Protein 1ZIV (pdb70)

Structure (mmCIF, N/CA/C/O backbone):
data_1ZIV
#
_entry.id   1ZIV
#
_cell.length_a   45.308
_cell.length_b   80.900
_cell.length_c   100.545
_cell.angle_alpha   90.00
_cell.angle_beta   90.00
_cell.angle_gamma   90.00
#
_symmetry.space_group_name_H-M   'P 2 2 21'
#
loop_
_entity.id
_entity.type
_entity.pdbx_description
1 polymer 'Calpain 9'
2 non-polymer 'CALCIUM ION'
3 non-polymer BETA-MERCAPTOETHANOL
4 water water
#
loop_
_atom_site.group_PDB
_atom_site.id
_atom_site.type_symbol
_atom_site.label_atom_id
_atom_site.label_alt_id
_atom_site.label_comp_id
_atom_site.label_asym_id
_atom_site.label_entity_id
_atom_site.label_seq_id
_atom_site.pdbx_PDB_ins_code
_atom_site.Cartn_x
_atom_site.Cartn_y
_atom_site.Cartn_z
_atom_site.occupancy
_atom_site.B_iso_or_equiv
_atom_site.auth_seq_id
_atom_site.auth_comp_id
_atom_site.auth_asym_id
_atom_site.auth_atom_id
_atom_site.pdbx_PDB_model_num
ATOM 1 N N . SER A 1 20 ? 32.090 65.877 74.224 1.00 61.29 28 SER A N 1
ATOM 2 C CA . SER A 1 20 ? 33.172 66.271 73.273 1.00 60.22 28 SER A CA 1
ATOM 3 C C . SER A 1 20 ? 33.718 65.011 72.615 1.00 60.31 28 SER A C 1
ATOM 4 O O . SER A 1 20 ? 33.679 63.931 73.208 1.00 61.65 28 SER A O 1
ATOM 7 N N . PHE A 1 21 ? 34.203 65.136 71.384 1.00 58.08 29 PHE A N 1
ATOM 8 C CA . PHE A 1 21 ? 34.713 63.969 70.675 1.00 56.88 29 PHE A CA 1
ATOM 9 C C . PHE A 1 21 ? 36.084 63.559 71.227 1.00 56.56 29 PHE A C 1
ATOM 10 O O . PHE A 1 21 ? 36.368 62.369 71.385 1.00 55.20 29 PHE A O 1
ATOM 18 N N . GLU A 1 22 ? 36.919 64.557 71.504 1.00 56.78 30 GLU A N 1
ATOM 19 C CA . GLU A 1 22 ? 38.288 64.333 71.933 1.00 58.27 30 GLU A CA 1
ATOM 20 C C . GLU A 1 22 ? 38.296 63.670 73.299 1.00 58.97 30 GLU A C 1
ATOM 21 O O . GLU A 1 22 ? 39.158 62.824 73.591 1.00 59.29 30 GLU A O 1
ATOM 27 N N . GLN A 1 23 ? 37.303 64.027 74.109 1.00 58.98 31 GLN A N 1
ATOM 28 C CA . GLN A 1 23 ? 37.162 63.490 75.449 1.00 60.79 31 GLN A CA 1
ATOM 29 C C . GLN A 1 23 ? 36.689 62.052 75.448 1.00 59.09 31 GLN A C 1
ATOM 30 O O . GLN A 1 23 ? 37.176 61.239 76.246 1.00 58.29 31 GLN A O 1
ATOM 36 N N . MET A 1 24 ? 35.746 61.730 74.565 1.00 57.91 32 MET A N 1
ATOM 37 C CA . MET A 1 24 ? 35.242 60.354 74.477 1.00 58.59 32 MET A CA 1
ATOM 38 C C . MET A 1 24 ? 36.324 59.410 73.943 1.00 53.86 32 MET A C 1
ATOM 39 O O . MET A 1 24 ? 36.505 58.295 74.455 1.00 52.93 32 MET A O 1
ATOM 44 N N . ARG A 1 25 ? 37.058 59.881 72.938 1.00 50.25 33 ARG A N 1
ATOM 45 C CA . ARG A 1 25 ? 38.170 59.134 72.373 1.00 49.38 33 ARG A CA 1
ATOM 46 C C . ARG A 1 25 ? 39.207 58.864 73.485 1.00 51.86 33 ARG A C 1
ATOM 47 O O . ARG A 1 25 ? 39.672 57.730 73.645 1.00 49.93 33 ARG A O 1
ATOM 55 N N . GLN A 1 26 ? 39.546 59.918 74.242 1.00 53.58 34 GLN A N 1
ATOM 56 C CA . GLN A 1 26 ? 40.489 59.854 75.366 1.00 55.96 34 GLN A CA 1
ATOM 57 C C . GLN A 1 26 ? 40.023 58.911 76.465 1.00 55.74 34 GLN A C 1
ATOM 58 O O . GLN A 1 26 ? 40.801 58.074 76.925 1.00 56.73 34 GLN A O 1
ATOM 64 N N . GLU A 1 27 ? 38.760 59.034 76.867 1.00 55.38 35 GLU A N 1
ATOM 65 C CA . GLU A 1 27 ? 38.166 58.085 77.804 1.00 57.66 35 GLU A CA 1
ATOM 66 C C . GLU A 1 27 ? 38.360 56.627 77.366 1.00 57.89 35 GLU A C 1
ATOM 67 O O . GLU A 1 27 ? 38.970 55.833 78.083 1.00 60.22 35 GLU A O 1
ATOM 73 N N . CYS A 1 28 ? 37.828 56.279 76.198 1.00 57.81 36 CYS A N 1
ATOM 74 C CA . CYS A 1 28 ? 37.979 54.942 75.629 1.00 55.77 36 CYS A CA 1
ATOM 75 C C . CYS A 1 28 ? 39.430 54.476 75.579 1.00 55.58 36 CYS A C 1
ATOM 76 O O . CYS A 1 28 ? 39.731 53.336 75.925 1.00 55.77 36 CYS A O 1
ATOM 79 N N . LEU A 1 29 ? 40.319 55.362 75.148 1.00 55.25 37 LEU A N 1
ATOM 80 C CA . LEU A 1 29 ? 41.731 55.039 74.991 1.00 56.83 37 LEU A CA 1
ATOM 81 C C . LEU A 1 29 ? 42.399 54.741 76.349 1.00 58.79 37 LEU A C 1
ATOM 82 O O . LEU A 1 29 ? 43.161 53.769 76.473 1.00 57.31 37 LEU A O 1
ATOM 87 N N . GLN A 1 30 ? 42.108 55.569 77.359 1.00 60.07 38 GLN A N 1
ATOM 88 C CA . GLN A 1 30 ? 42.673 55.353 78.699 1.00 60.91 38 GLN A CA 1
ATOM 89 C C . GLN A 1 30 ? 42.022 54.164 79.410 1.00 59.90 38 GLN A C 1
ATOM 90 O O . GLN A 1 30 ? 42.624 53.578 80.307 1.00 58.76 38 GLN A O 1
ATOM 96 N N . ARG A 1 31 ? 40.825 53.775 78.965 1.00 59.89 39 ARG A N 1
ATOM 97 C CA . ARG A 1 31 ? 40.183 52.571 79.492 1.00 59.14 39 ARG A CA 1
ATOM 98 C C . ARG A 1 31 ? 40.387 51.322 78.639 1.00 57.76 39 ARG A C 1
ATOM 99 O O . ARG A 1 31 ? 39.872 50.255 78.970 1.00 59.37 39 ARG A O 1
ATOM 107 N N . GLY A 1 32 ? 41.153 51.452 77.557 1.00 57.63 40 GLY A N 1
ATOM 108 C CA . GLY A 1 32 ? 41.470 50.331 76.643 1.00 55.81 40 GLY A CA 1
ATOM 109 C C . GLY A 1 32 ? 40.301 49.683 75.912 1.00 55.65 40 GLY A C 1
ATOM 110 O O . GLY A 1 32 ? 40.380 48.522 75.482 1.00 56.59 40 GLY A O 1
ATOM 111 N N . THR A 1 33 ? 39.214 50.427 75.745 1.00 54.84 41 THR A N 1
ATOM 112 C CA . THR A 1 33 ? 38.004 49.896 75.085 1.00 53.22 41 THR A CA 1
ATOM 113 C C . THR A 1 33 ? 37.635 50.681 73.806 1.00 53.01 41 THR A C 1
ATOM 114 O O . THR A 1 33 ? 38.080 51.826 73.614 1.00 49.97 41 THR A O 1
ATOM 118 N N . LEU A 1 34 ? 36.805 50.052 72.963 1.00 52.04 42 LEU A N 1
ATOM 119 C CA . LEU A 1 34 ? 36.282 50.636 71.722 1.00 50.29 42 LEU A CA 1
ATOM 120 C C . LEU A 1 34 ? 34.888 51.246 71.914 1.00 48.90 42 LEU A C 1
ATOM 121 O O . LEU A 1 34 ? 34.000 50.605 72.488 1.00 46.92 42 LEU A O 1
ATOM 126 N N . PHE A 1 35 ? 34.707 52.459 71.379 1.00 46.21 43 PHE A N 1
ATOM 127 C CA . PHE A 1 35 ? 33.506 53.278 71.575 1.00 46.79 43 PHE A CA 1
ATOM 128 C C . PHE A 1 35 ? 32.208 52.637 71.071 1.00 47.20 43 PHE A C 1
ATOM 129 O O . PHE A 1 35 ? 32.176 51.994 70.012 1.00 45.20 43 PHE A O 1
ATOM 137 N N . GLU A 1 36 ? 31.146 52.793 71.851 1.00 47.93 44 GLU A N 1
ATOM 138 C CA . GLU A 1 36 ? 29.828 52.292 71.457 1.00 52.70 44 GLU A CA 1
ATOM 139 C C . GLU A 1 36 ? 28.817 53.427 71.614 1.00 52.57 44 GLU A C 1
ATOM 140 O O . GLU A 1 36 ? 28.631 53.962 72.707 1.00 54.58 44 GLU A O 1
ATOM 146 N N . ASP A 1 37 ? 28.190 53.802 70.507 1.00 53.77 45 ASP A N 1
ATOM 147 C CA . ASP A 1 37 ? 27.329 54.978 70.460 1.00 54.24 45 ASP A CA 1
ATOM 148 C C . ASP A 1 37 ? 25.929 54.622 70.930 1.00 54.95 45 ASP A C 1
ATOM 149 O O . ASP A 1 37 ? 25.172 53.978 70.201 1.00 55.70 45 ASP A O 1
ATOM 154 N N . ALA A 1 38 ? 25.593 55.038 72.149 1.00 56.20 46 ALA A N 1
ATOM 155 C CA . ALA A 1 38 ? 24.287 54.720 72.755 1.00 58.44 46 ALA A CA 1
ATOM 156 C C . ALA A 1 38 ? 23.140 55.482 72.091 1.00 59.55 46 ALA A C 1
ATOM 157 O O . ALA A 1 38 ? 21.981 55.066 72.168 1.00 59.25 46 ALA A O 1
ATOM 159 N N . ASP A 1 39 ? 23.483 56.603 71.454 1.00 60.37 47 ASP A N 1
ATOM 160 C CA . ASP A 1 39 ? 22.523 57.421 70.715 1.00 60.20 47 ASP A CA 1
ATOM 161 C C . ASP A 1 39 ? 22.146 56.856 69.348 1.00 58.06 47 ASP A C 1
ATOM 162 O O . ASP A 1 39 ? 21.054 57.114 68.872 1.00 58.28 47 ASP A O 1
ATOM 167 N N . PHE A 1 40 ? 23.052 56.107 68.721 1.00 56.05 48 PHE A N 1
ATOM 168 C CA . PHE A 1 40 ? 22.824 55.509 67.401 1.00 54.50 48 PHE A CA 1
ATOM 169 C C . PHE A 1 40 ? 23.537 54.151 67.390 1.00 56.32 48 PHE A C 1
ATOM 170 O O . PHE A 1 40 ? 24.662 54.027 66.876 1.00 55.68 48 PHE A O 1
ATOM 178 N N . PRO A 1 41 ? 22.905 53.131 68.004 1.00 58.30 49 PRO A N 1
ATOM 179 C CA . PRO A 1 41 ? 23.550 51.822 68.187 1.00 58.38 49 PRO A CA 1
ATOM 180 C C . PRO A 1 41 ? 23.457 50.882 66.979 1.00 58.35 49 PRO A C 1
ATOM 181 O O . PRO A 1 41 ? 22.623 51.083 66.086 1.00 57.91 49 PRO A O 1
ATOM 185 N N . ALA A 1 42 ? 24.323 49.867 66.982 1.00 56.72 50 ALA A N 1
ATOM 186 C CA . ALA A 1 42 ? 24.382 48.854 65.955 1.00 57.50 50 ALA A CA 1
ATOM 187 C C . ALA A 1 42 ? 23.204 47.887 66.069 1.00 60.15 50 ALA A C 1
ATOM 188 O O . ALA A 1 42 ? 23.355 46.748 66.518 1.00 59.17 50 ALA A O 1
ATOM 190 N N . SER A 1 43 ? 22.032 48.356 65.652 1.00 62.61 51 SER A N 1
ATOM 191 C CA . SER A 1 43 ? 20.801 47.580 65.729 1.00 64.33 51 SER A CA 1
ATOM 192 C C . SER A 1 43 ? 19.813 48.033 64.656 1.00 65.39 51 SER A C 1
ATOM 193 O O . SER A 1 43 ? 20.025 49.055 64.003 1.00 65.75 51 SER A O 1
ATOM 196 N N . ASN A 1 44 ? 18.725 47.283 64.503 1.00 66.47 52 ASN A N 1
ATOM 197 C CA . ASN A 1 44 ? 17.745 47.518 63.437 1.00 67.26 52 ASN A CA 1
ATOM 198 C C . ASN A 1 44 ? 17.077 48.885 63.426 1.00 66.21 52 ASN A C 1
ATOM 199 O O . ASN A 1 44 ? 16.737 49.382 62.357 1.00 65.82 52 ASN A O 1
ATOM 204 N N . SER A 1 45 ? 16.894 49.491 64.598 1.00 65.76 53 SER A N 1
ATOM 205 C CA . SER A 1 45 ? 16.230 50.800 64.679 1.00 66.46 53 SER A CA 1
ATOM 206 C C . SER A 1 45 ? 17.030 51.920 63.979 1.00 66.55 53 SER A C 1
ATOM 207 O O . SER A 1 45 ? 16.450 52.883 63.479 1.00 65.55 53 SER A O 1
ATOM 210 N N . SER A 1 46 ? 18.355 51.766 63.945 1.00 66.11 54 SER A N 1
ATOM 211 C CA . SER A 1 46 ? 19.248 52.706 63.278 1.00 66.11 54 SER A CA 1
ATOM 212 C C . SER A 1 46 ? 19.218 52.570 61.767 1.00 67.45 54 SER A C 1
ATOM 213 O O . SER A 1 46 ? 19.696 53.452 61.045 1.00 68.02 54 SER A O 1
ATOM 216 N N . LEU A 1 47 ? 18.664 51.467 61.284 1.00 68.59 55 LEU A N 1
ATOM 217 C CA . LEU A 1 47 ? 18.629 51.238 59.856 1.00 70.03 55 LEU A CA 1
ATOM 218 C C . LEU A 1 47 ? 17.251 51.576 59.296 1.00 72.16 55 LEU A C 1
ATOM 219 O O . LEU A 1 47 ? 17.145 52.284 58.294 1.00 71.50 55 LEU A O 1
ATOM 224 N N . PHE A 1 48 ? 16.197 51.090 59.947 1.00 74.87 56 PHE A N 1
ATOM 225 C CA . PHE A 1 48 ? 14.843 51.284 59.412 1.00 77.82 56 PHE A CA 1
ATOM 226 C C . PHE A 1 48 ? 13.748 51.590 60.433 1.00 78.96 56 PHE A C 1
ATOM 227 O O . PHE A 1 48 ? 13.893 51.341 61.631 1.00 79.12 56 PHE A O 1
ATOM 235 N N . TYR A 1 49 ? 12.673 52.182 59.920 1.00 80.56 57 TYR A N 1
ATOM 236 C CA . TYR A 1 49 ? 11.412 52.329 60.626 1.00 82.57 57 TYR A CA 1
ATOM 237 C C . TYR A 1 49 ? 10.366 51.531 59.823 1.00 83.62 57 TYR A C 1
ATOM 238 O O . TYR A 1 49 ? 9.173 51.847 59.833 1.00 83.23 57 TYR A O 1
ATOM 247 N N . SER A 1 50 ? 10.850 50.496 59.129 1.00 85.09 58 SER A N 1
ATOM 248 C CA . SER A 1 50 ? 10.068 49.649 58.198 1.00 85.98 58 SER A CA 1
ATOM 249 C C . SER A 1 50 ? 9.148 50.410 57.250 1.00 85.88 58 SER A C 1
ATOM 250 O O . SER A 1 50 ? 9.274 50.280 56.033 1.00 86.89 58 SER A O 1
ATOM 253 N N . PRO A 1 53 ? 12.435 46.236 55.373 1.00 103.66 61 PRO A N 1
ATOM 254 C CA . PRO A 1 53 ? 13.435 45.947 56.387 1.00 103.81 61 PRO A CA 1
ATOM 255 C C . PRO A 1 53 ? 14.606 45.060 55.917 1.00 103.98 61 PRO A C 1
ATOM 256 O O . PRO A 1 53 ? 15.254 45.375 54.913 1.00 104.00 61 PRO A O 1
ATOM 260 N N . GLN A 1 54 ? 14.852 43.962 56.631 1.00 103.70 62 GLN A N 1
ATOM 261 C CA . GLN A 1 54 ? 16.159 43.284 56.633 1.00 103.45 62 GLN A CA 1
ATOM 262 C C . GLN A 1 54 ? 16.575 42.498 55.368 1.00 102.67 62 GLN A C 1
ATOM 263 O O . GLN A 1 54 ? 15.760 42.199 54.487 1.00 102.63 62 GLN A O 1
ATOM 269 N N . ILE A 1 55 ? 17.882 42.233 55.304 1.00 101.43 63 ILE A N 1
ATOM 270 C CA . ILE A 1 55 ? 18.523 41.179 54.503 1.00 99.84 63 ILE A CA 1
ATOM 271 C C . ILE A 1 55 ? 19.786 40.793 55.311 1.00 97.83 63 ILE A C 1
ATOM 272 O O . ILE A 1 55 ? 20.402 41.675 55.909 1.00 98.30 63 ILE A O 1
ATOM 277 N N . PRO A 1 56 ? 20.142 39.483 55.379 1.00 95.23 64 PRO A N 1
ATOM 278 C CA . PRO A 1 56 ? 21.224 38.994 56.255 1.00 92.81 64 PRO A CA 1
ATOM 279 C C . PRO A 1 56 ? 22.492 39.863 56.345 1.00 90.23 64 PRO A C 1
ATOM 280 O O . PRO A 1 56 ? 23.382 39.768 55.494 1.00 90.29 64 PRO A O 1
ATOM 284 N N . PHE A 1 57 ? 22.551 40.698 57.385 1.00 86.26 65 PHE A N 1
ATOM 285 C CA . PHE A 1 57 ? 23.687 41.591 57.639 1.00 82.72 65 PHE A CA 1
ATOM 286 C C . PHE A 1 57 ? 24.171 41.450 59.077 1.00 79.01 65 PHE A C 1
ATOM 287 O O . PHE A 1 57 ? 23.376 41.177 59.978 1.00 78.02 65 PHE A O 1
ATOM 295 N N . VAL A 1 58 ? 25.465 41.652 59.297 1.00 73.99 66 VAL A N 1
ATOM 296 C CA . VAL A 1 58 ? 25.971 41.750 60.665 1.00 69.48 66 VAL A CA 1
ATOM 297 C C . VAL A 1 58 ? 26.922 42.946 60.839 1.00 65.22 66 VAL A C 1
ATOM 298 O O . VAL A 1 58 ? 27.730 43.244 59.962 1.00 63.58 66 VAL A O 1
ATOM 302 N N . TRP A 1 59 ? 26.788 43.632 61.970 1.00 60.61 67 TRP A N 1
ATOM 303 C CA . TRP A 1 59 ? 27.583 44.824 62.276 1.00 55.98 67 TRP A CA 1
ATOM 304 C C . TRP A 1 59 ? 29.020 44.514 62.673 1.00 54.16 67 TRP A C 1
ATOM 305 O O . TRP A 1 59 ? 29.268 43.833 63.675 1.00 54.70 67 TRP A O 1
ATOM 316 N N . LYS A 1 60 ? 29.961 45.052 61.903 1.00 50.05 68 LYS A N 1
ATOM 317 C CA . LYS A 1 60 ? 31.374 44.849 62.144 1.00 48.83 68 LYS A CA 1
ATOM 318 C C . LYS A 1 60 ? 32.186 46.139 62.008 1.00 48.57 68 LYS A C 1
ATOM 319 O O . LYS A 1 60 ? 31.872 47.021 61.186 1.00 49.17 68 LYS A O 1
ATOM 325 N N . ARG A 1 61 ? 33.229 46.243 62.827 1.00 46.55 69 ARG A N 1
ATOM 326 C CA . ARG A 1 61 ? 34.186 47.337 62.735 1.00 45.22 69 ARG A CA 1
ATOM 327 C C . ARG A 1 61 ? 35.134 47.080 61.560 1.00 44.20 69 ARG A C 1
ATOM 328 O O . ARG A 1 61 ? 35.367 45.937 61.208 1.00 44.87 69 ARG A O 1
ATOM 336 N N . PRO A 1 62 ? 35.661 48.146 60.934 1.00 43.27 70 PRO A N 1
ATOM 337 C CA . PRO A 1 62 ? 36.571 47.989 59.802 1.00 43.53 70 PRO A CA 1
ATOM 338 C C . PRO A 1 62 ? 37.767 47.049 60.025 1.00 45.46 70 PRO A C 1
ATOM 339 O O . PRO A 1 62 ? 38.173 46.363 59.096 1.00 44.69 70 PRO A O 1
ATOM 343 N N . GLY A 1 63 ? 38.341 47.044 61.229 1.00 48.61 71 GLY A N 1
ATOM 344 C CA . GLY A 1 63 ? 39.540 46.247 61.519 1.00 48.83 71 GLY A CA 1
ATOM 345 C C . GLY A 1 63 ? 39.226 44.764 61.565 1.00 50.69 71 GLY A C 1
ATOM 346 O O . GLY A 1 63 ? 40.133 43.920 61.469 1.00 49.66 71 GLY A O 1
ATOM 347 N N . GLU A 1 64 ? 37.941 44.447 61.721 1.00 51.38 72 GLU A N 1
ATOM 348 C CA . GLU A 1 64 ? 37.507 43.066 61.690 1.00 54.95 72 GLU A CA 1
ATOM 349 C C . GLU A 1 64 ? 37.025 42.563 60.326 1.00 55.39 72 GLU A C 1
ATOM 350 O O . GLU A 1 64 ? 36.632 41.404 60.208 1.00 58.01 72 GLU A O 1
ATOM 356 N N . ILE A 1 65 ? 37.077 43.396 59.284 1.00 55.21 73 ILE A N 1
ATOM 357 C CA . ILE A 1 65 ? 36.720 42.893 57.945 1.00 52.95 73 ILE A CA 1
ATOM 358 C C . ILE A 1 65 ? 37.851 42.920 56.938 1.00 51.56 73 ILE A C 1
ATOM 359 O O . ILE A 1 65 ? 37.829 42.227 55.932 1.00 51.51 73 ILE A O 1
ATOM 364 N N . VAL A 1 66 ? 38.855 43.708 57.266 1.00 49.99 74 VAL A N 1
ATOM 365 C CA . VAL A 1 66 ? 40.044 43.862 56.476 1.00 50.51 74 VAL A CA 1
ATOM 366 C C . VAL A 1 66 ? 41.183 43.959 57.510 1.00 53.36 74 VAL A C 1
ATOM 367 O O . VAL A 1 66 ? 40.939 44.282 58.687 1.00 54.14 74 VAL A O 1
ATOM 371 N N . LYS A 1 67 ? 42.414 43.680 57.095 1.00 54.91 75 LYS A N 1
ATOM 372 C CA . LYS A 1 67 ? 43.520 43.622 58.046 1.00 57.05 75 LYS A CA 1
ATOM 373 C C . LYS A 1 67 ? 44.152 44.986 58.318 1.00 56.44 75 LYS A C 1
ATOM 374 O O . LYS A 1 67 ? 44.495 45.296 59.467 1.00 56.86 75 LYS A O 1
ATOM 380 N N . ASN A 1 68 ? 44.311 45.801 57.279 1.00 53.47 76 ASN A N 1
ATOM 381 C CA . ASN A 1 68 ? 44.804 47.156 57.492 1.00 53.28 76 ASN A CA 1
ATOM 382 C C . ASN A 1 68 ? 43.811 48.236 57.031 1.00 49.72 76 ASN A C 1
ATOM 383 O O . ASN A 1 68 ? 43.991 48.846 55.980 1.00 48.71 76 ASN A O 1
ATOM 388 N N . PRO A 1 69 ? 42.767 48.494 57.846 1.00 49.58 77 PRO A N 1
ATOM 389 C CA . PRO A 1 69 ? 41.764 49.496 57.462 1.00 47.30 77 PRO A CA 1
ATOM 390 C C . PRO A 1 69 ? 42.389 50.878 57.416 1.00 45.97 77 PRO A C 1
ATOM 391 O O . PRO A 1 69 ? 43.134 51.254 58.324 1.00 44.92 77 PRO A O 1
ATOM 395 N N . GLU A 1 70 ? 42.135 51.596 56.327 1.00 45.95 78 GLU A N 1
ATOM 396 C CA . GLU A 1 70 ? 42.577 52.985 56.187 1.00 45.44 78 GLU A CA 1
ATOM 397 C C . GLU A 1 70 ? 41.366 53.917 56.153 1.00 42.36 78 GLU A C 1
ATOM 398 O O . GLU A 1 70 ? 40.334 53.605 55.563 1.00 40.14 78 GLU A O 1
ATOM 404 N N . PHE A 1 71 ? 41.505 55.086 56.760 1.00 41.39 79 PHE A N 1
ATOM 405 C CA . PHE A 1 71 ? 40.424 56.064 56.728 1.00 39.65 79 PHE A CA 1
ATOM 406 C C . PHE A 1 71 ? 40.352 56.724 55.348 1.00 36.80 79 PHE A C 1
ATOM 407 O O . PHE A 1 71 ? 39.368 56.571 54.649 1.00 33.56 79 PHE A O 1
ATOM 415 N N . ILE A 1 72 ? 41.397 57.467 54.995 1.00 38.93 80 ILE A N 1
ATOM 416 C CA . ILE A 1 72 ? 41.540 58.083 53.677 1.00 38.71 80 ILE A CA 1
ATOM 417 C C . ILE A 1 72 ? 42.713 57.460 52.921 1.00 40.34 80 ILE A C 1
ATOM 418 O O . ILE A 1 72 ? 43.828 57.435 53.409 1.00 39.14 80 ILE A O 1
ATOM 423 N N . LEU A 1 73 ? 42.439 56.943 51.729 1.00 41.01 81 LEU A N 1
ATOM 424 C CA . LEU A 1 73 ? 43.455 56.237 50.959 1.00 44.28 81 LEU A CA 1
ATOM 425 C C . LEU A 1 73 ? 43.612 56.870 49.564 1.00 44.91 81 LEU A C 1
ATOM 426 O O . LEU A 1 73 ? 42.642 56.954 48.792 1.00 42.87 81 LEU A O 1
ATOM 431 N N . GLY A 1 74 ? 44.819 57.359 49.268 1.00 44.27 82 GLY A N 1
ATOM 432 C CA . GLY A 1 74 ? 45.103 57.976 47.973 1.00 45.25 82 GLY A CA 1
ATOM 433 C C . GLY A 1 74 ? 44.100 59.081 47.638 1.00 44.87 82 GLY A C 1
ATOM 434 O O . GLY A 1 74 ? 43.590 59.157 46.503 1.00 43.94 82 GLY A O 1
ATOM 435 N N . GLY A 1 75 ? 43.820 59.926 48.635 1.00 41.14 83 GLY A N 1
ATOM 436 C CA . GLY A 1 75 ? 42.804 60.964 48.508 1.00 39.06 83 GLY A CA 1
ATOM 437 C C . GLY A 1 75 ? 41.363 60.511 48.742 1.00 39.16 83 GLY A C 1
ATOM 438 O O . GLY A 1 75 ? 41.016 59.312 48.607 1.00 37.29 83 GLY A O 1
ATOM 439 N N . ALA A 1 76 ? 40.539 61.489 49.109 1.00 35.84 84 ALA A N 1
ATOM 440 C CA . ALA A 1 76 ? 39.105 61.326 49.251 1.00 35.38 84 ALA A CA 1
ATOM 441 C C . ALA A 1 76 ? 38.481 61.794 47.955 1.00 37.89 84 ALA A C 1
ATOM 442 O O . ALA A 1 76 ? 38.311 63.013 47.759 1.00 37.07 84 ALA A O 1
ATOM 444 N N . THR A 1 77 ? 38.161 60.860 47.055 1.00 36.49 85 THR A N 1
ATOM 445 C CA . THR A 1 77 ? 37.763 61.261 45.703 1.00 37.73 85 THR A CA 1
ATOM 446 C C . THR A 1 77 ? 36.605 60.434 45.182 1.00 40.39 85 THR A C 1
ATOM 447 O O . THR A 1 77 ? 36.085 59.545 45.876 1.00 39.33 85 THR A O 1
ATOM 451 N N . ARG A 1 78 ? 36.225 60.714 43.937 1.00 42.19 86 ARG A N 1
ATOM 452 C CA . ARG A 1 78 ? 35.008 60.155 43.346 1.00 45.21 86 ARG A CA 1
ATOM 453 C C . ARG A 1 78 ? 35.011 58.646 43.196 1.00 44.54 86 ARG A C 1
ATOM 454 O O . ARG A 1 78 ? 33.946 58.028 43.182 1.00 45.21 86 ARG A O 1
ATOM 462 N N . THR A 1 79 ? 36.197 58.049 43.095 1.00 44.68 87 THR A N 1
ATOM 463 C CA . THR A 1 79 ? 36.290 56.589 43.053 1.00 44.49 87 THR A CA 1
ATOM 464 C C . THR A 1 79 ? 35.942 55.906 44.394 1.00 44.68 87 THR A C 1
ATOM 465 O O . THR A 1 79 ? 35.799 54.679 44.450 1.00 47.13 87 THR A O 1
ATOM 469 N N . ASP A 1 80 ? 35.785 56.686 45.465 1.00 41.08 88 ASP A N 1
ATOM 470 C CA . ASP A 1 80 ? 35.546 56.130 46.799 1.00 39.46 88 ASP A CA 1
ATOM 471 C C . ASP A 1 80 ? 34.076 56.088 47.154 1.00 39.54 88 ASP A C 1
ATOM 472 O O . ASP A 1 80 ? 33.727 55.846 48.314 1.00 38.58 88 ASP A O 1
ATOM 477 N N . ILE A 1 81 ? 33.229 56.363 46.165 1.00 39.30 89 ILE A N 1
ATOM 478 C CA . ILE A 1 81 ? 31.791 56.569 46.368 1.00 38.69 89 ILE A CA 1
ATOM 479 C C . ILE A 1 81 ? 31.049 55.548 45.505 1.00 38.41 89 ILE A C 1
ATOM 480 O O . ILE A 1 81 ? 30.746 55.818 44.350 1.00 39.89 89 ILE A O 1
ATOM 485 N N . CYS A 1 82 ? 30.792 54.370 46.064 1.00 40.21 90 CYS A N 1
ATOM 486 C CA . CYS A 1 82 ? 30.153 53.281 45.346 1.00 39.74 90 CYS A CA 1
ATOM 487 C C . CYS A 1 82 ? 28.870 52.938 46.044 1.00 41.41 90 CYS A C 1
ATOM 488 O O . CYS A 1 82 ? 28.868 52.605 47.246 1.00 43.81 90 CYS A O 1
ATOM 491 N N . GLN A 1 83 ? 27.766 53.020 45.307 1.00 40.29 91 GLN A N 1
ATOM 492 C CA . GLN A 1 83 ? 26.458 52.791 45.895 1.00 43.03 91 GLN A CA 1
ATOM 493 C C . GLN A 1 83 ? 26.305 51.404 46.562 1.00 43.28 91 GLN A C 1
ATOM 494 O O . GLN A 1 83 ? 26.806 50.394 46.069 1.00 42.86 91 GLN A O 1
ATOM 500 N N . GLY A 1 84 ? 25.589 51.389 47.676 1.00 45.32 92 GLY A N 1
ATOM 501 C CA . GLY A 1 84 ? 25.224 50.183 48.388 1.00 46.33 92 GLY A CA 1
ATOM 502 C C . GLY A 1 84 ? 23.739 49.954 48.249 1.00 48.30 92 GLY A C 1
ATOM 503 O O . GLY A 1 84 ? 23.121 50.476 47.323 1.00 50.37 92 GLY A O 1
ATOM 504 N N . GLU A 1 85 ? 23.158 49.183 49.165 1.00 49.65 93 GLU A N 1
ATOM 505 C CA . GLU A 1 85 ? 21.786 48.715 49.006 1.00 52.01 93 GLU A CA 1
ATOM 506 C C . GLU A 1 85 ? 20.729 49.765 49.263 1.00 53.38 93 GLU A C 1
ATOM 507 O O . GLU A 1 85 ? 19.534 49.481 49.174 1.00 53.66 93 GLU A O 1
ATOM 513 N N . LEU A 1 86 ? 21.169 50.982 49.587 1.00 54.19 94 LEU A N 1
ATOM 514 C CA . LEU A 1 86 ? 20.249 52.085 49.799 1.00 53.06 94 LEU A CA 1
ATOM 515 C C . LEU A 1 86 ? 19.936 52.743 48.454 1.00 52.03 94 LEU A C 1
ATOM 516 O O . LEU A 1 86 ? 18.888 53.345 48.285 1.00 53.58 94 LEU A O 1
ATOM 521 N N . GLY A 1 87 ? 20.840 52.604 47.494 1.00 51.09 95 GLY A N 1
ATOM 522 C CA . GLY A 1 87 ? 20.551 52.987 46.113 1.00 52.44 95 GLY A CA 1
ATOM 523 C C . GLY A 1 87 ? 21.581 53.942 45.543 1.00 53.04 95 GLY A C 1
ATOM 524 O O . GLY A 1 87 ? 22.518 54.345 46.256 1.00 53.17 95 GLY A O 1
ATOM 525 N N . ASP A 1 88 ? 21.428 54.284 44.258 1.00 52.29 96 ASP A N 1
ATOM 526 C CA . ASP A 1 88 ? 22.189 55.390 43.659 1.00 52.35 96 ASP A CA 1
ATOM 527 C C . ASP A 1 88 ? 21.511 56.717 44.033 1.00 51.01 96 ASP A C 1
ATOM 528 O O . ASP A 1 88 ? 21.010 57.428 43.170 1.00 51.33 96 ASP A O 1
ATOM 533 N N . CYS A 1 89 ? 21.515 57.054 45.322 1.00 49.01 97 CYS A N 1
ATOM 534 C CA . CYS A 1 89 ? 20.790 58.215 45.800 1.00 46.83 97 CYS A CA 1
ATOM 535 C C . CYS A 1 89 ? 21.305 59.513 45.177 1.00 42.59 97 CYS A C 1
ATOM 536 O O . CYS A 1 89 ? 22.482 59.646 44.816 1.00 38.35 97 CYS A O 1
ATOM 539 N N . TRP A 1 90 ? 20.405 60.471 45.053 1.00 38.71 98 TRP A N 1
ATOM 540 C CA . TRP A 1 90 ? 20.802 61.796 44.634 1.00 38.02 98 TRP A CA 1
ATOM 541 C C . TRP A 1 90 ? 21.803 62.406 45.641 1.00 37.96 98 TRP A C 1
ATOM 542 O O . TRP A 1 90 ? 22.714 63.147 45.239 1.00 35.62 98 TRP A O 1
ATOM 553 N N . LEU A 1 91 ? 21.663 62.049 46.921 1.00 36.63 99 LEU A N 1
ATOM 554 C CA . LEU A 1 91 ? 22.672 62.379 47.944 1.00 39.36 99 LEU A CA 1
ATOM 555 C C . LEU A 1 91 ? 24.139 62.064 47.544 1.00 40.50 99 LEU A C 1
ATOM 556 O O . LEU A 1 91 ? 25.073 62.796 47.923 1.00 41.72 99 LEU A O 1
ATOM 561 N N . LEU A 1 92 ? 24.334 60.992 46.774 1.00 40.99 100 LEU A N 1
ATOM 562 C CA . LEU A 1 92 ? 25.670 60.617 46.269 1.00 40.24 100 LEU A CA 1
ATOM 563 C C . LEU A 1 92 ? 26.304 61.679 45.387 1.00 39.36 100 LEU A C 1
ATOM 564 O O . LEU A 1 92 ? 27.527 61.852 45.395 1.00 40.51 100 LEU A O 1
ATOM 569 N N . ALA A 1 93 ? 25.466 62.377 44.620 1.00 39.07 101 ALA A N 1
ATOM 570 C CA . ALA A 1 93 ? 25.908 63.482 43.768 1.00 35.82 101 ALA A CA 1
ATOM 571 C C . ALA A 1 93 ? 26.536 64.613 44.567 1.00 35.69 101 ALA A C 1
ATOM 572 O O . ALA A 1 93 ? 27.502 65.233 44.091 1.00 33.34 101 ALA A O 1
ATOM 574 N N . ALA A 1 94 ? 25.979 64.889 45.764 1.00 34.42 102 ALA A N 1
ATOM 575 C CA . ALA A 1 94 ? 26.510 65.935 46.684 1.00 32.61 102 ALA A CA 1
ATOM 576 C C . ALA A 1 94 ? 27.887 65.572 47.261 1.00 32.92 102 ALA A C 1
ATOM 577 O O . ALA A 1 94 ? 28.802 66.402 47.296 1.00 31.53 102 ALA A O 1
ATOM 579 N N . ILE A 1 95 ? 28.023 64.332 47.728 1.00 34.82 103 ILE A N 1
ATOM 580 C CA . ILE A 1 95 ? 29.316 63.841 48.226 1.00 36.32 103 ILE A CA 1
ATOM 581 C C . ILE A 1 95 ? 30.370 63.891 47.105 1.00 34.52 103 ILE A C 1
ATOM 582 O O . ILE A 1 95 ? 31.539 64.242 47.341 1.00 35.07 103 ILE A O 1
ATOM 587 N N . ALA A 1 96 ? 29.952 63.526 45.898 1.00 34.60 104 ALA A N 1
ATOM 588 C CA . ALA A 1 96 ? 30.806 63.629 44.702 1.00 34.34 104 ALA A CA 1
ATOM 589 C C . ALA A 1 96 ? 31.302 65.067 44.524 1.00 34.61 104 ALA A C 1
ATOM 590 O O . ALA A 1 96 ? 32.501 65.293 44.384 1.00 34.19 104 ALA A O 1
ATOM 592 N N . SER A 1 97 ? 30.382 66.030 44.582 1.00 36.25 105 SER A N 1
ATOM 593 C CA . SER A 1 97 ? 30.723 67.461 44.468 1.00 39.01 105 SER A CA 1
ATOM 594 C C . SER A 1 97 ? 31.528 67.998 45.644 1.00 39.54 105 SER A C 1
ATOM 595 O O . SER A 1 97 ? 32.292 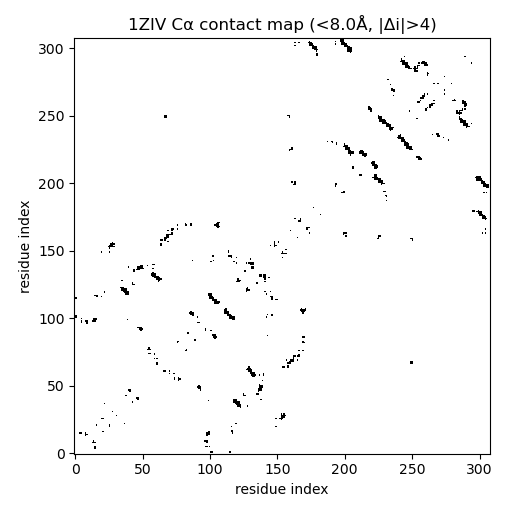68.946 45.484 1.00 40.52 105 SER A O 1
ATOM 598 N N . LEU A 1 98 ? 31.342 67.418 46.829 1.00 39.60 106 LEU A N 1
ATOM 599 C CA . LEU A 1 98 ? 32.210 67.748 47.971 1.00 40.38 106 LEU A CA 1
ATOM 600 C C . LEU A 1 98 ? 33.713 67.413 47.718 1.00 41.03 106 LEU A C 1
ATOM 601 O O . LEU A 1 98 ? 34.604 68.179 48.097 1.00 42.18 106 LEU A O 1
ATOM 606 N N . THR A 1 99 ? 33.998 66.293 47.060 1.00 40.21 107 THR A N 1
ATOM 607 C CA . THR A 1 99 ? 35.400 65.937 46.761 1.00 40.11 107 THR A CA 1
ATOM 608 C C . THR A 1 99 ? 36.068 66.937 45.791 1.00 43.37 107 THR A C 1
ATOM 609 O O . THR A 1 99 ? 37.300 67.044 45.745 1.00 42.17 107 THR A O 1
ATOM 613 N N . LEU A 1 100 ? 35.254 67.679 45.034 1.00 44.18 108 LEU A N 1
ATOM 614 C CA . LEU A 1 100 ? 35.771 68.720 44.141 1.00 45.76 108 LEU A CA 1
ATOM 615 C C . LEU A 1 100 ? 36.052 70.011 44.892 1.00 45.93 108 LEU A C 1
ATOM 616 O O . LEU A 1 100 ? 36.679 70.912 44.366 1.00 49.43 108 LEU A O 1
ATOM 621 N N . ASN A 1 101 ? 35.570 70.103 46.121 1.00 47.14 109 ASN A N 1
ATOM 622 C CA . ASN A 1 101 ? 35.851 71.232 46.982 1.00 46.54 109 ASN A CA 1
ATOM 623 C C . ASN A 1 101 ? 36.570 70.722 48.235 1.00 46.67 109 ASN A C 1
ATOM 624 O O . ASN A 1 101 ? 35.967 70.542 49.294 1.00 44.42 109 ASN A O 1
ATOM 629 N N . GLN A 1 102 ? 37.877 70.498 48.096 1.00 48.45 110 GLN A N 1
ATOM 630 C CA . GLN A 1 102 ? 38.678 69.838 49.144 1.00 47.99 110 GLN A CA 1
ATOM 631 C C . GLN A 1 102 ? 38.818 70.685 50.395 1.00 48.38 110 GLN A C 1
ATOM 632 O O . GLN A 1 102 ? 39.050 70.153 51.489 1.00 49.54 110 GLN A O 1
ATOM 638 N N . LYS A 1 103 ? 38.658 71.993 50.237 1.00 47.53 111 LYS A N 1
ATOM 639 C CA . LYS A 1 103 ? 38.577 72.882 51.375 1.00 50.36 111 LYS A CA 1
ATOM 640 C C . LYS A 1 103 ? 37.314 72.628 52.172 1.00 48.37 111 LYS A C 1
ATOM 641 O O . LYS A 1 103 ? 37.386 72.470 53.391 1.00 49.44 111 LYS A O 1
ATOM 647 N N . ALA A 1 104 ? 36.159 72.565 51.492 1.00 48.48 112 ALA A N 1
ATOM 648 C CA . ALA A 1 104 ? 34.879 72.206 52.148 1.00 45.21 112 ALA A CA 1
ATOM 649 C C . ALA A 1 104 ? 34.924 70.791 52.711 1.00 42.46 112 ALA A C 1
ATOM 650 O O . ALA A 1 104 ? 34.452 70.545 53.814 1.00 42.64 112 ALA A O 1
ATOM 652 N N . LEU A 1 105 ? 35.519 69.870 51.966 1.00 42.14 113 LEU A N 1
ATOM 653 C CA . LEU A 1 105 ? 35.639 68.496 52.443 1.00 43.37 113 LEU A CA 1
ATOM 654 C C . LEU A 1 105 ? 36.382 68.378 53.779 1.00 45.78 113 LEU A C 1
ATOM 655 O O . LEU A 1 105 ? 36.006 67.555 54.648 1.00 44.63 113 LEU A O 1
ATOM 660 N N . ALA A 1 106 ? 37.425 69.198 53.942 1.00 47.36 114 ALA A N 1
ATOM 661 C CA . ALA A 1 106 ? 38.197 69.241 55.194 1.00 48.25 114 ALA A CA 1
ATOM 662 C C . ALA A 1 106 ? 37.408 69.783 56.381 1.00 47.93 114 ALA A C 1
ATOM 663 O O . ALA A 1 106 ? 37.761 69.474 57.508 1.00 47.88 114 ALA A O 1
ATOM 665 N N . ARG A 1 107 ? 36.357 70.582 56.147 1.00 47.22 115 ARG A N 1
ATOM 666 C CA . ARG A 1 107 ? 35.496 71.001 57.261 1.00 46.44 115 ARG A CA 1
ATOM 667 C C . ARG A 1 107 ? 34.546 69.860 57.661 1.00 44.83 115 ARG A C 1
ATOM 668 O O . ARG A 1 107 ? 34.358 69.588 58.853 1.00 44.97 115 ARG A O 1
ATOM 676 N N . VAL A 1 108 ? 33.934 69.199 56.673 1.00 40.44 116 VAL A N 1
ATOM 677 C CA . VAL A 1 108 ? 32.988 68.102 56.973 1.00 38.19 116 VAL A CA 1
ATOM 678 C C . VAL A 1 108 ? 33.696 66.918 57.621 1.00 35.18 116 VAL A C 1
ATOM 679 O O . VAL A 1 108 ? 33.156 66.263 58.523 1.00 34.00 116 VAL A O 1
ATOM 683 N N . ILE A 1 109 ? 34.890 66.646 57.128 1.00 34.16 117 ILE A N 1
ATOM 684 C CA . ILE A 1 109 ? 35.683 65.510 57.561 1.00 36.74 117 ILE A CA 1
ATOM 685 C C . ILE A 1 109 ? 37.002 65.976 58.216 1.00 38.05 117 ILE A C 1
ATOM 686 O O . ILE A 1 109 ? 37.987 66.247 57.532 1.00 35.04 117 ILE A O 1
ATOM 691 N N . PRO A 1 110 ? 36.998 66.112 59.547 1.00 40.46 118 PRO A N 1
ATOM 692 C CA . PRO A 1 110 ? 38.214 66.490 60.292 1.00 43.18 118 PRO A CA 1
ATOM 693 C C . PRO A 1 110 ? 39.340 65.498 60.039 1.00 46.04 118 PRO A C 1
ATOM 694 O O . PRO A 1 110 ? 39.094 64.290 60.035 1.00 45.05 118 PRO A O 1
ATOM 698 N N . GLN A 1 111 ? 40.553 66.010 59.799 1.00 49.59 119 GLN A N 1
ATOM 699 C CA . GLN A 1 111 ? 41.721 65.161 59.468 1.00 53.91 119 GLN A CA 1
ATOM 700 C C . GLN A 1 111 ? 42.510 64.652 60.696 1.00 54.79 119 GLN A C 1
ATOM 701 O O . GLN A 1 111 ? 43.546 63.994 60.557 1.00 55.90 119 GLN A O 1
ATOM 707 N N . ASP A 1 112 ? 42.014 64.942 61.892 1.00 54.70 120 ASP A N 1
ATOM 708 C CA . ASP A 1 112 ? 42.645 64.454 63.119 1.00 56.93 120 ASP A CA 1
ATOM 709 C C . ASP A 1 112 ? 42.407 62.929 63.346 1.00 54.92 120 ASP A C 1
ATOM 710 O O . ASP A 1 112 ? 42.513 62.446 64.471 1.00 55.88 120 ASP A O 1
ATOM 715 N N . GLN A 1 113 ? 42.079 62.174 62.295 1.00 51.32 121 GLN A N 1
ATOM 716 C CA . GLN A 1 113 ? 41.501 60.844 62.524 1.00 46.04 121 GLN A CA 1
ATOM 717 C C . GLN A 1 113 ? 41.951 59.720 61.593 1.00 43.75 121 GLN A C 1
ATOM 718 O O . GLN A 1 113 ? 42.256 59.951 60.445 1.00 44.45 121 GLN A O 1
ATOM 724 N N . SER A 1 114 ? 41.987 58.498 62.130 1.00 41.53 122 SER A N 1
ATOM 725 C CA . SER A 1 114 ? 42.701 57.402 61.523 1.00 41.62 122 SER A CA 1
ATOM 726 C C . SER A 1 114 ? 42.523 56.111 62.321 1.00 39.85 122 SER A C 1
ATOM 727 O O . SER A 1 114 ? 42.085 56.146 63.455 1.00 41.95 122 SER A O 1
ATOM 730 N N . PHE A 1 115 ? 42.855 54.974 61.708 1.00 40.16 123 PHE A N 1
ATOM 731 C CA . PHE A 1 115 ? 42.884 53.676 62.391 1.00 41.16 123 PHE A CA 1
ATOM 732 C C . PHE A 1 115 ? 44.277 53.381 63.032 1.00 43.84 123 PHE A C 1
ATOM 733 O O . PHE A 1 115 ? 44.512 52.289 63.544 1.00 43.60 123 PHE A O 1
ATOM 741 N N . GLY A 1 116 ? 45.184 54.359 63.031 1.00 45.52 124 GLY A N 1
ATOM 742 C CA . GLY A 1 116 ? 46.514 54.168 63.609 1.00 48.72 124 GLY A CA 1
ATOM 743 C C . GLY A 1 116 ? 46.579 54.395 65.117 1.00 50.89 124 GLY A C 1
ATOM 744 O O . GLY A 1 116 ? 45.543 54.468 65.781 1.00 51.48 124 GLY A O 1
ATOM 745 N N . PRO A 1 117 ? 47.803 54.491 65.678 1.00 52.61 125 PRO A N 1
ATOM 746 C CA . PRO A 1 117 ? 47.942 54.792 67.117 1.00 53.33 125 PRO A CA 1
ATOM 747 C C . PRO A 1 117 ? 47.028 55.952 67.538 1.00 52.25 125 PRO A C 1
ATOM 748 O O . PRO A 1 117 ? 47.094 57.040 66.952 1.00 52.48 125 PRO A O 1
ATOM 752 N N . GLY A 1 118 ? 46.168 55.713 68.524 1.00 50.84 126 GLY A N 1
ATOM 753 C CA . GLY A 1 118 ? 45.193 56.730 68.932 1.00 47.96 126 GLY A CA 1
ATOM 754 C C . GL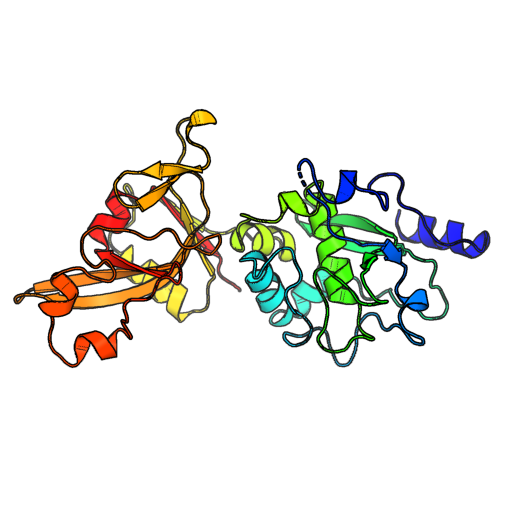Y A 1 118 ? 43.769 56.334 68.593 1.00 47.21 126 GLY A C 1
ATOM 755 O O . GLY A 1 118 ? 42.815 56.923 69.104 1.00 47.39 126 GLY A O 1
ATOM 756 N N . TYR A 1 119 ? 43.634 55.324 67.732 1.00 45.49 127 TYR A N 1
ATOM 757 C CA . TYR A 1 119 ? 42.340 54.775 67.354 1.00 43.87 127 TYR A CA 1
ATOM 758 C C . TYR A 1 119 ? 41.618 54.186 68.569 1.00 44.38 127 TYR A C 1
ATOM 759 O O . TYR A 1 119 ? 42.234 53.506 69.396 1.00 44.17 127 TYR A O 1
ATOM 768 N N . ALA A 1 120 ? 40.312 54.453 68.661 1.00 43.68 128 ALA A N 1
ATOM 769 C CA . ALA A 1 120 ? 39.465 53.900 69.719 1.00 42.28 128 ALA A CA 1
ATOM 770 C C . ALA A 1 120 ? 38.020 53.591 69.285 1.00 40.55 128 ALA A C 1
ATOM 771 O O . ALA A 1 120 ? 37.116 53.624 70.124 1.00 39.80 128 ALA A O 1
ATOM 773 N N . GLY A 1 121 ? 37.819 53.280 67.994 1.00 38.88 129 GLY A N 1
ATOM 774 C CA . GLY A 1 121 ? 36.490 52.953 67.425 1.00 37.36 129 GLY A CA 1
ATOM 775 C C . GLY A 1 121 ? 35.461 54.085 67.338 1.00 37.28 129 GLY A C 1
ATOM 776 O O . GLY A 1 121 ? 34.228 53.848 67.373 1.00 34.71 129 GLY A O 1
ATOM 777 N N . ILE A 1 122 ? 35.963 55.315 67.213 1.00 35.37 130 ILE A N 1
ATOM 778 C CA . ILE A 1 122 ? 35.121 56.512 67.244 1.00 35.22 130 ILE A CA 1
ATOM 779 C C . ILE A 1 122 ? 35.519 57.520 66.142 1.00 35.31 130 ILE A C 1
ATOM 780 O O . ILE A 1 122 ? 36.710 57.797 65.933 1.00 36.13 130 ILE A O 1
ATOM 785 N N . PHE A 1 123 ? 34.539 58.051 65.412 1.00 34.37 131 PHE A N 1
ATOM 786 C CA . PHE A 1 123 ? 34.854 59.089 64.428 1.00 33.11 131 PHE A CA 1
ATOM 787 C C . PHE A 1 123 ? 33.873 60.243 64.592 1.00 32.45 131 PHE A C 1
ATOM 788 O O . PHE A 1 123 ? 32.883 60.120 65.299 1.00 33.90 131 PHE A O 1
ATOM 796 N N . HIS A 1 124 ? 34.139 61.354 63.920 1.00 34.57 132 HIS A N 1
ATOM 797 C CA . HIS A 1 124 ? 33.177 62.468 63.919 1.00 34.99 132 HIS A CA 1
ATOM 798 C C . HIS A 1 124 ? 33.164 63.233 62.575 1.00 33.42 132 HIS A C 1
ATOM 799 O O . HIS A 1 124 ? 34.152 63.240 61.832 1.00 29.94 132 HIS A O 1
ATOM 806 N N . PHE A 1 125 ? 32.009 63.808 62.257 1.00 32.47 133 PHE A N 1
ATOM 807 C CA . PHE A 1 125 ? 31.835 64.608 61.077 1.00 32.25 133 PHE A CA 1
ATOM 808 C C . PHE A 1 125 ? 31.076 65.892 61.416 1.00 34.17 133 PHE A C 1
ATOM 809 O O . PHE A 1 125 ? 30.373 65.969 62.442 1.00 33.29 133 PHE A O 1
ATOM 817 N N . GLN A 1 126 ? 31.213 66.899 60.548 1.00 34.24 134 GLN A N 1
ATOM 818 C CA . GLN A 1 126 ? 30.567 68.203 60.779 1.00 35.89 134 GLN A CA 1
ATOM 819 C C . GLN A 1 126 ? 29.590 68.596 59.679 1.00 34.59 134 GLN A C 1
ATOM 820 O O . GLN A 1 126 ? 29.927 68.577 58.486 1.00 33.88 134 GLN A O 1
ATOM 826 N N . PHE A 1 127 ? 28.370 68.916 60.106 1.00 32.33 135 PHE A N 1
ATOM 827 C CA . PHE A 1 127 ? 27.296 69.298 59.226 1.00 32.89 135 PHE A CA 1
ATOM 828 C C . PHE A 1 127 ? 26.750 70.661 59.657 1.00 35.21 135 PHE A C 1
ATOM 829 O O . PHE A 1 127 ? 26.450 70.876 60.830 1.00 35.49 135 PHE A O 1
ATOM 837 N N . TRP A 1 128 ? 26.655 71.588 58.707 1.00 36.05 136 TRP A N 1
ATOM 838 C CA . TRP A 1 128 ? 26.065 72.882 58.977 1.00 37.00 136 TRP A CA 1
ATOM 839 C C . TRP A 1 128 ? 24.586 72.692 59.202 1.00 39.69 136 TRP A C 1
ATOM 840 O O . TRP A 1 128 ? 23.895 72.020 58.417 1.00 35.88 136 TRP A O 1
ATOM 851 N N . GLN A 1 129 ? 24.078 73.264 60.277 1.00 42.91 137 GLN A N 1
ATOM 852 C CA . GLN A 1 129 ? 22.683 73.037 60.545 1.00 50.13 137 GLN A CA 1
ATOM 853 C C . GLN A 1 129 ? 21.771 74.273 60.351 1.00 55.00 137 GLN A C 1
ATOM 854 O O . GLN A 1 129 ? 20.814 74.201 59.554 1.00 59.42 137 GLN A O 1
ATOM 860 N N . HIS A 1 130 ? 22.041 75.403 61.002 1.00 55.02 138 HIS A N 1
ATOM 861 C CA . HIS A 1 130 ? 21.372 76.641 60.531 1.00 58.13 138 HIS A CA 1
ATOM 862 C C . HIS A 1 130 ? 22.230 77.878 60.710 1.00 58.56 138 HIS A C 1
ATOM 863 O O . HIS A 1 130 ? 22.212 78.788 59.868 1.00 58.14 138 HIS A O 1
ATOM 870 N N . SER A 1 131 ? 22.941 77.914 61.836 1.00 57.70 139 SER A N 1
ATOM 871 C CA . SER A 1 131 ? 23.912 78.966 62.135 1.00 57.06 139 SER A CA 1
ATOM 872 C C . SER A 1 131 ? 25.032 78.369 62.993 1.00 57.51 139 SER A C 1
ATOM 873 O O . SER A 1 131 ? 25.585 79.028 63.881 1.00 57.43 139 SER A O 1
ATOM 876 N N . GLU A 1 132 ? 25.372 77.115 62.684 1.00 56.73 140 GLU A N 1
ATOM 877 C CA . GLU A 1 132 ? 26.359 76.364 63.442 1.00 54.32 140 GLU A CA 1
ATOM 878 C C . GLU A 1 132 ? 26.770 75.064 62.749 1.00 51.13 140 GLU A C 1
ATOM 879 O O . GLU A 1 132 ? 25.918 74.351 62.211 1.00 48.35 140 GLU A O 1
ATOM 885 N N . TRP A 1 133 ? 28.072 74.766 62.804 1.00 47.81 141 TRP A N 1
ATOM 886 C CA . TRP A 1 133 ? 28.622 73.455 62.456 1.00 46.84 141 TRP A CA 1
ATOM 887 C C . TRP A 1 133 ? 28.411 72.502 63.604 1.00 47.23 141 TRP A C 1
ATOM 888 O O . TRP A 1 133 ? 28.988 72.670 64.680 1.00 46.38 141 TRP A O 1
ATOM 899 N N . LEU A 1 134 ? 27.588 71.493 63.360 1.00 46.35 142 LEU A N 1
ATOM 900 C CA . LEU A 1 134 ? 27.257 70.510 64.371 1.00 46.32 142 LEU A CA 1
ATOM 901 C C . LEU A 1 134 ? 28.248 69.360 64.260 1.00 45.14 142 LEU A C 1
ATOM 902 O O . LEU A 1 134 ? 28.428 68.817 63.184 1.00 45.64 142 LEU A O 1
ATOM 907 N N . ASP A 1 135 ? 28.912 69.020 65.362 1.00 44.86 143 ASP A N 1
ATOM 908 C CA . ASP A 1 135 ? 29.797 67.853 65.421 1.00 44.63 143 ASP A CA 1
ATOM 909 C C . ASP A 1 135 ? 28.935 66.615 65.639 1.00 42.35 143 ASP A C 1
ATOM 910 O O . ASP A 1 135 ? 28.185 66.564 66.591 1.00 43.72 143 ASP A O 1
ATOM 915 N N . VAL A 1 136 ? 28.985 65.655 64.719 1.00 39.16 144 VAL A N 1
ATOM 916 C CA . VAL A 1 136 ? 28.235 64.406 64.856 1.00 36.71 144 VAL A CA 1
ATOM 917 C C . VAL A 1 136 ? 29.230 63.250 65.050 1.00 37.35 144 VAL A C 1
ATOM 918 O O . VAL A 1 136 ? 30.114 63.022 64.200 1.00 33.98 144 VAL A O 1
ATOM 922 N N . VAL A 1 137 ? 29.092 62.556 66.178 1.00 35.22 145 VAL A N 1
ATOM 923 C CA . VAL A 1 137 ? 30.054 61.569 66.624 1.00 35.85 145 VAL A CA 1
ATOM 924 C C . VAL A 1 137 ? 29.456 60.202 66.302 1.00 36.91 145 VAL A C 1
ATOM 925 O O . VAL A 1 137 ? 28.247 60.053 66.410 1.00 38.90 145 VAL A O 1
ATOM 929 N N . ILE A 1 138 ? 30.274 59.221 65.894 1.00 35.42 146 ILE A N 1
ATOM 930 C CA . ILE A 1 138 ? 29.791 57.821 65.689 1.00 33.63 146 ILE A CA 1
ATOM 931 C C . ILE A 1 138 ? 30.804 56.757 66.125 1.00 34.56 146 ILE A C 1
ATOM 932 O O . ILE A 1 138 ? 32.021 57.038 66.224 1.00 32.29 146 ILE A O 1
ATOM 937 N N . ASP A 1 139 ? 30.323 55.526 66.338 1.00 35.08 147 ASP A N 1
ATOM 938 C CA . ASP A 1 139 ? 31.255 54.396 66.401 1.00 37.19 147 ASP A CA 1
ATOM 939 C C . ASP A 1 139 ? 31.349 53.816 65.012 1.00 39.19 147 ASP A C 1
ATOM 940 O O . ASP A 1 139 ? 30.430 54.020 64.213 1.00 39.86 147 ASP A O 1
ATOM 945 N N . ASP A 1 140 ? 32.457 53.126 64.727 1.00 39.14 148 ASP A N 1
ATOM 946 C CA . ASP A 1 140 ? 32.743 52.596 63.404 1.00 39.49 148 ASP A CA 1
ATOM 947 C C . ASP A 1 140 ? 32.180 51.207 63.071 1.00 40.84 148 ASP A C 1
ATOM 948 O O . ASP A 1 140 ? 32.613 50.575 62.106 1.00 41.22 148 ASP A O 1
ATOM 953 N N . ARG A 1 141 ? 31.214 50.731 63.845 1.00 40.46 149 ARG A N 1
ATOM 954 C CA . ARG A 1 141 ? 30.452 49.531 63.440 1.00 42.19 149 ARG A CA 1
ATOM 955 C C . ARG A 1 141 ? 29.572 49.779 62.206 1.00 41.60 149 ARG A C 1
ATOM 956 O O . ARG A 1 141 ? 28.761 50.702 62.198 1.00 40.91 149 ARG A O 1
ATOM 964 N N . LEU A 1 142 ? 29.699 48.919 61.198 1.00 41.28 150 LEU A N 1
ATOM 965 C CA . LEU A 1 142 ? 28.967 49.064 59.939 1.00 41.36 150 LEU A CA 1
ATOM 966 C C . LEU A 1 142 ? 28.213 47.792 59.541 1.00 44.29 150 LEU A C 1
ATOM 967 O O . LEU A 1 142 ? 28.666 46.686 59.853 1.00 44.68 150 LEU A O 1
ATOM 972 N N . PRO A 1 143 ? 27.054 47.937 58.865 1.00 44.98 151 PRO A N 1
ATOM 973 C CA . PRO A 1 143 ? 26.382 46.748 58.326 1.00 46.46 151 PRO A CA 1
ATOM 974 C C . PRO A 1 143 ? 27.219 46.014 57.260 1.00 49.27 151 PRO A C 1
ATOM 975 O O . PRO A 1 143 ? 27.821 46.634 56.366 1.00 49.72 151 PRO A O 1
ATOM 979 N N . THR A 1 144 ? 27.242 44.689 57.373 1.00 52.50 152 THR A N 1
ATOM 980 C CA . THR A 1 144 ? 28.246 43.857 56.719 1.00 55.85 152 THR A CA 1
ATOM 981 C C . THR A 1 144 ? 27.597 42.563 56.197 1.00 57.63 152 THR A C 1
ATOM 982 O O . THR A 1 144 ? 26.667 42.047 56.822 1.00 58.23 152 THR A O 1
ATOM 986 N N . PHE A 1 145 ? 28.052 42.061 55.045 1.00 59.77 153 PHE A N 1
ATOM 987 C CA . PHE A 1 145 ? 27.529 40.785 54.535 1.00 61.42 153 PHE A CA 1
ATOM 988 C C . PHE A 1 145 ? 28.484 39.575 54.648 1.00 62.61 153 PHE A C 1
ATOM 989 O O . PHE A 1 145 ? 28.366 38.788 55.606 1.00 65.23 153 PHE A O 1
ATOM 997 N N . ARG A 1 146 ? 29.387 39.406 53.677 1.00 59.82 154 ARG A N 1
ATOM 998 C CA . ARG A 1 146 ? 30.397 38.344 53.726 1.00 54.62 154 ARG A CA 1
ATOM 999 C C . ARG A 1 146 ? 31.729 39.042 54.004 1.00 55.15 154 ARG A C 1
ATOM 1000 O O . ARG A 1 146 ? 32.640 39.036 53.147 1.00 54.97 154 ARG A O 1
ATOM 1008 N N . ASP A 1 147 ? 31.836 39.676 55.174 1.00 54.31 155 ASP A N 1
ATOM 1009 C CA . ASP A 1 147 ? 32.998 40.538 55.509 1.00 54.85 155 ASP A CA 1
ATOM 1010 C C . ASP A 1 147 ? 33.145 41.752 54.579 1.00 53.06 155 ASP A C 1
ATOM 1011 O O . ASP A 1 147 ? 34.259 42.266 54.364 1.00 51.25 155 ASP A O 1
ATOM 1016 N N . ARG A 1 148 ? 32.017 42.190 54.015 1.00 50.58 156 ARG A N 1
ATOM 1017 C CA . ARG A 1 148 ? 32.023 43.265 53.029 1.00 48.18 156 ARG A CA 1
ATOM 1018 C C . ARG A 1 148 ? 30.888 44.246 53.281 1.00 46.64 156 ARG A C 1
ATOM 1019 O O . ARG A 1 148 ? 29.794 43.858 53.737 1.00 45.32 156 ARG A O 1
ATOM 1027 N N . LEU A 1 149 ? 31.171 45.522 53.017 1.00 44.42 157 LEU A N 1
ATOM 1028 C CA . LEU A 1 149 ? 30.225 46.597 53.338 1.00 44.25 157 LEU A CA 1
ATOM 1029 C C . LEU A 1 149 ? 28.965 46.481 52.494 1.00 42.77 157 LEU A C 1
ATOM 1030 O O . LEU A 1 149 ? 29.067 46.278 51.294 1.00 43.65 157 LEU A O 1
ATOM 1035 N N . VAL A 1 150 ? 27.793 46.599 53.113 1.00 43.66 158 VAL A N 1
ATOM 1036 C CA . VAL A 1 150 ? 26.541 46.512 52.341 1.00 47.37 158 VAL A CA 1
ATOM 1037 C C . VAL A 1 150 ? 26.009 47.871 51.813 1.00 47.44 158 VAL A C 1
ATOM 1038 O O . VAL A 1 150 ? 25.353 47.931 50.764 1.00 44.95 158 VAL A O 1
ATOM 1042 N N . PHE A 1 151 ? 26.288 48.949 52.550 1.00 46.64 159 PHE A N 1
ATOM 1043 C CA . PHE A 1 151 ? 25.845 50.276 52.145 1.00 44.55 159 PHE A CA 1
ATOM 1044 C C . PHE A 1 151 ? 26.988 50.992 51.436 1.00 43.06 159 PHE A C 1
ATOM 1045 O O . PHE A 1 151 ? 27.673 50.355 50.625 1.00 40.22 159 PHE A O 1
ATOM 1053 N N . LEU A 1 152 ? 27.218 52.277 51.718 1.00 41.68 160 LEU A N 1
ATOM 1054 C CA . LEU A 1 152 ? 28.216 53.035 50.934 1.00 39.47 160 LEU A CA 1
ATOM 1055 C C . LEU A 1 152 ? 29.636 52.531 51.212 1.00 37.77 160 LEU A C 1
ATOM 1056 O O . LEU A 1 152 ? 29.990 52.204 52.353 1.00 35.43 160 LEU A O 1
ATOM 1061 N N . HIS A 1 153 ? 30.445 52.487 50.158 1.00 35.85 161 HIS A N 1
ATOM 1062 C CA . HIS A 1 153 ? 31.785 51.931 50.246 1.00 35.60 161 HIS A CA 1
ATOM 1063 C C . HIS A 1 153 ? 32.679 52.472 49.142 1.00 35.35 161 HIS A C 1
ATOM 1064 O O . HIS A 1 153 ? 32.192 52.943 48.118 1.00 35.34 161 HIS A O 1
ATOM 1071 N N . SER A 1 154 ? 33.985 52.415 49.374 1.00 34.82 162 SER A N 1
ATOM 1072 C CA . SER A 1 154 ? 34.999 52.798 48.401 1.00 38.36 162 SER A CA 1
ATOM 1073 C C . SER A 1 154 ? 35.218 51.652 47.404 1.00 42.33 162 SER A C 1
ATOM 1074 O O . SER A 1 154 ? 34.725 50.538 47.603 1.00 44.22 162 SER A O 1
ATOM 1077 N N . ALA A 1 155 ? 35.928 51.920 46.316 1.00 46.29 163 ALA A N 1
ATOM 1078 C CA . ALA A 1 155 ? 36.214 50.847 45.365 1.00 48.55 163 ALA A CA 1
ATOM 1079 C C . ALA A 1 155 ? 37.410 50.134 45.950 1.00 50.11 163 ALA A C 1
ATOM 1080 O O . ALA A 1 155 ? 37.692 48.999 45.617 1.00 53.68 163 ALA A O 1
ATOM 1082 N N . ASP A 1 156 ? 38.114 50.829 46.830 1.00 50.11 164 ASP A N 1
ATOM 1083 C CA . ASP A 1 156 ? 39.216 50.254 47.573 1.00 50.01 164 ASP A CA 1
ATOM 1084 C C . ASP A 1 156 ? 38.623 49.763 48.876 1.00 48.38 164 ASP A C 1
ATOM 1085 O O . ASP A 1 156 ? 38.174 50.559 49.718 1.00 48.30 164 ASP A O 1
ATOM 1090 N N . HIS A 1 157 ? 38.568 48.445 49.021 1.00 47.45 165 HIS A N 1
ATOM 1091 C CA . HIS A 1 157 ? 37.856 47.829 50.136 1.00 48.20 165 HIS A CA 1
ATOM 1092 C C . HIS A 1 157 ? 38.557 48.006 51.506 1.00 45.73 165 HIS A C 1
ATOM 1093 O O . HIS A 1 157 ? 37.953 47.758 52.550 1.00 44.35 165 HIS A O 1
ATOM 1100 N N . ASN A 1 158 ? 39.816 48.456 51.482 1.00 41.61 166 ASN A N 1
ATOM 1101 C CA . ASN A 1 158 ? 40.533 48.917 52.673 1.00 41.30 166 ASN A CA 1
ATOM 1102 C C . ASN A 1 158 ? 40.192 50.379 53.161 1.00 41.67 166 ASN A C 1
ATOM 1103 O O . ASN A 1 158 ? 40.714 50.813 54.205 1.00 38.08 166 ASN A O 1
ATOM 1108 N N . GLU A 1 159 ? 39.358 51.123 52.404 1.00 37.20 167 GLU A N 1
ATOM 1109 C CA . GLU A 1 159 ? 39.104 52.553 52.676 1.00 36.12 167 GLU A CA 1
ATOM 1110 C C . GLU A 1 159 ? 37.706 52.785 53.217 1.00 33.66 167 GLU A C 1
ATOM 1111 O O . GLU A 1 159 ? 36.719 52.323 52.622 1.00 35.07 167 GLU A O 1
ATOM 1117 N N . PHE A 1 160 ? 37.618 53.517 54.328 1.00 32.00 168 PHE A N 1
ATOM 1118 C CA . PHE A 1 160 ? 36.363 53.632 55.090 1.00 29.55 168 PHE A CA 1
ATOM 1119 C C . PHE A 1 160 ? 35.715 55.038 55.269 1.00 30.48 168 PHE A C 1
ATOM 1120 O O . PHE A 1 160 ? 34.606 55.143 55.829 1.00 31.79 168 PHE A O 1
ATOM 1128 N N . TRP A 1 161 ? 36.353 56.118 54.810 1.00 29.90 169 TRP A N 1
ATOM 1129 C CA . TRP A 1 161 ? 35.762 57.455 55.071 1.00 30.98 169 TRP A CA 1
ATOM 1130 C C . TRP A 1 161 ? 34.314 57.638 54.557 1.00 30.38 169 TRP A C 1
ATOM 1131 O O . TRP A 1 161 ? 33.462 58.205 55.264 1.00 33.99 169 TRP A O 1
ATOM 1142 N N . SER A 1 162 ? 34.034 57.147 53.351 1.00 27.71 170 SER A N 1
ATOM 1143 C CA . SER A 1 162 ? 32.714 57.371 52.733 1.00 30.78 170 SER A CA 1
ATOM 1144 C C . SER A 1 162 ? 31.644 56.552 53.439 1.00 31.39 170 SER A C 1
ATOM 1145 O O . SER A 1 162 ? 30.545 57.053 53.710 1.00 33.94 170 SER A O 1
ATOM 1148 N N . ALA A 1 163 ? 31.971 55.294 53.753 1.00 31.94 171 ALA A N 1
ATOM 1149 C CA . ALA A 1 163 ? 31.093 54.448 54.558 1.00 30.23 171 ALA A CA 1
ATOM 1150 C C . ALA A 1 163 ? 30.733 55.153 55.851 1.00 28.21 171 ALA A C 1
ATOM 1151 O O . ALA A 1 163 ? 29.577 55.160 56.260 1.00 27.80 171 ALA A O 1
ATOM 1153 N N . LEU A 1 164 ? 31.750 55.695 56.517 1.00 27.60 172 LEU A N 1
ATOM 1154 C CA . LEU A 1 164 ? 31.566 56.394 57.803 1.00 29.98 172 LEU A CA 1
ATOM 1155 C C . LEU A 1 164 ? 30.833 57.732 57.661 1.00 28.68 172 LEU A C 1
ATOM 1156 O O . LEU A 1 164 ? 30.001 58.049 58.496 1.00 32.11 172 LEU A O 1
ATOM 1161 N N . LEU A 1 165 ? 31.122 58.505 56.610 1.00 30.11 173 LEU A N 1
ATOM 1162 C CA . LEU A 1 165 ? 30.345 59.724 56.315 1.00 31.28 173 LEU A CA 1
ATOM 1163 C C . LEU A 1 165 ? 28.836 59.446 56.224 1.00 31.08 173 LEU A C 1
ATOM 1164 O O . LEU A 1 165 ? 28.017 60.144 56.851 1.00 31.21 173 LEU A O 1
ATOM 1169 N N . GLU A 1 166 ? 28.467 58.426 55.439 1.00 31.81 174 GLU A N 1
ATOM 1170 C CA . GLU A 1 166 ? 27.063 58.040 55.265 1.00 32.26 174 GLU A CA 1
ATOM 1171 C C . GLU A 1 166 ? 26.408 57.639 56.595 1.00 32.40 174 GLU A C 1
ATOM 1172 O O . GLU A 1 166 ? 25.257 57.989 56.844 1.00 31.81 174 GLU A O 1
ATOM 1178 N N . LYS A 1 167 ? 27.132 56.908 57.448 1.00 31.86 175 LYS A N 1
ATOM 1179 C CA . LYS A 1 167 ? 26.596 56.569 58.789 1.00 33.41 175 LYS A CA 1
ATOM 1180 C C . LYS A 1 167 ? 26.350 57.838 59.605 1.00 33.47 175 LYS A C 1
ATOM 1181 O O . LYS A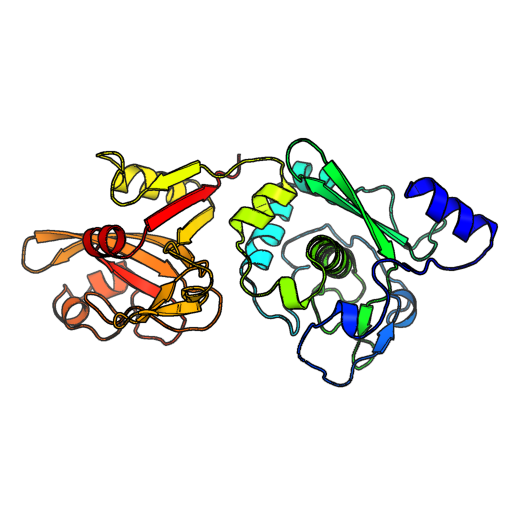 1 167 ? 25.318 57.946 60.282 1.00 34.88 175 LYS A O 1
ATOM 1187 N N . ALA A 1 168 ? 27.296 58.791 59.559 1.00 30.18 176 ALA A N 1
ATOM 1188 C CA . ALA A 1 168 ? 27.102 60.042 60.299 1.00 30.71 176 ALA A CA 1
ATOM 1189 C C . ALA A 1 168 ? 25.890 60.858 59.782 1.00 30.35 176 ALA A C 1
ATOM 1190 O O . ALA A 1 168 ? 25.150 61.435 60.570 1.00 31.33 176 ALA A O 1
ATOM 1192 N N . TYR A 1 169 ? 25.696 60.900 58.459 1.00 33.27 177 TYR A N 1
ATOM 1193 C CA . TYR A 1 169 ? 24.550 61.597 57.837 1.00 31.52 177 TYR A CA 1
ATOM 1194 C C . TYR A 1 169 ? 23.226 60.868 58.117 1.00 33.42 177 TYR A C 1
ATOM 1195 O O . TYR A 1 169 ? 22.217 61.516 58.406 1.00 34.58 177 TYR A O 1
ATOM 1204 N N . ALA A 1 170 ? 23.228 59.523 58.065 1.00 32.55 178 ALA A N 1
ATOM 1205 C CA . ALA A 1 170 ? 22.074 58.740 58.499 1.00 31.31 178 ALA A CA 1
ATOM 1206 C C . ALA A 1 170 ? 21.702 59.079 59.941 1.00 34.91 178 ALA A C 1
ATOM 1207 O O . ALA A 1 170 ? 20.526 59.243 60.244 1.00 38.43 178 ALA A O 1
ATOM 1209 N N . LYS A 1 171 ? 22.698 59.220 60.826 1.00 37.85 179 LYS A N 1
ATOM 1210 C CA . LYS A 1 171 ? 22.457 59.595 62.233 1.00 38.79 179 LYS A CA 1
ATOM 1211 C C . LYS A 1 171 ? 21.820 60.985 62.424 1.00 41.50 179 LYS A C 1
ATOM 1212 O O . LYS A 1 171 ? 20.816 61.118 63.141 1.00 41.98 179 LYS A O 1
ATOM 1218 N N . LEU A 1 172 ? 22.408 62.018 61.821 1.00 42.87 180 LEU A N 1
ATOM 1219 C CA . LEU A 1 172 ? 21.768 63.352 61.772 1.00 44.46 180 LEU A CA 1
ATOM 1220 C C . LEU A 1 172 ? 20.303 63.236 61.335 1.00 45.16 180 LEU A C 1
ATOM 1221 O O . LEU A 1 172 ? 19.442 63.925 61.844 1.00 45.76 180 LEU A O 1
ATOM 1226 N N . ASN A 1 173 ? 20.036 62.347 60.388 1.00 47.73 181 ASN A N 1
ATOM 1227 C CA . ASN A 1 173 ? 18.692 62.171 59.838 1.00 48.32 181 ASN A CA 1
ATOM 1228 C C . ASN A 1 173 ? 17.846 61.144 60.572 1.00 49.26 181 ASN A C 1
ATOM 1229 O O . ASN A 1 173 ? 16.676 60.982 60.253 1.00 48.86 181 ASN A O 1
ATOM 1234 N N . GLY A 1 174 ? 18.438 60.435 61.535 1.00 49.37 182 GLY A N 1
ATOM 1235 C CA . GLY A 1 174 ? 17.671 59.512 62.386 1.00 48.11 182 GLY A CA 1
ATOM 1236 C C . GLY A 1 174 ? 17.752 58.045 61.993 1.00 47.18 182 GLY A C 1
ATOM 1237 O O . GLY A 1 174 ? 17.559 57.164 62.828 1.00 46.92 182 GLY A O 1
ATOM 1238 N N . SER A 1 175 ? 18.018 57.777 60.723 1.00 45.14 183 SER A N 1
ATOM 1239 C CA . SER A 1 175 ? 18.206 56.412 60.270 1.00 45.25 183 SER A CA 1
ATOM 1240 C C . SER A 1 175 ? 18.776 56.394 58.869 1.00 44.81 183 SER A C 1
ATOM 1241 O O . SER A 1 175 ? 18.766 57.419 58.180 1.00 43.47 183 SER A O 1
ATOM 1244 N N . TYR A 1 176 ? 19.256 55.223 58.446 1.00 43.18 184 TYR A N 1
ATOM 1245 C CA . TYR A 1 176 ? 19.668 55.024 57.073 1.00 43.24 184 TYR A CA 1
ATOM 1246 C C . TYR A 1 176 ? 18.478 55.197 56.097 1.00 46.01 184 TYR A C 1
ATOM 1247 O O . TYR A 1 176 ? 18.620 55.762 54.988 1.00 46.62 184 TYR A O 1
ATOM 1256 N N . GLU A 1 177 ? 17.315 54.704 56.508 1.00 47.47 185 GLU A N 1
ATOM 1257 C CA . GLU A 1 177 ? 16.134 54.708 55.652 1.00 50.71 185 GLU A CA 1
ATOM 1258 C C . GLU A 1 177 ? 15.691 56.152 55.392 1.00 49.78 185 GLU A C 1
ATOM 1259 O O . GLU A 1 177 ? 15.248 56.455 54.302 1.00 47.24 185 GLU A O 1
ATOM 1265 N N . ALA A 1 178 ? 15.853 57.027 56.393 1.00 50.32 186 ALA A N 1
ATOM 1266 C CA . ALA A 1 178 ? 15.549 58.463 56.258 1.00 49.35 186 ALA A CA 1
ATOM 1267 C C . ALA A 1 178 ? 16.330 59.179 55.150 1.00 49.49 186 ALA A C 1
ATOM 1268 O O . ALA A 1 178 ? 16.006 60.315 54.805 1.00 53.14 186 ALA A O 1
ATOM 1270 N N . LEU A 1 179 ? 17.334 58.508 54.586 1.00 48.11 187 LEU A N 1
ATOM 1271 C CA . LEU A 1 179 ? 18.196 59.078 53.548 1.00 46.00 187 LEU A CA 1
ATOM 1272 C C . LEU A 1 179 ? 17.673 58.951 52.121 1.00 46.31 187 LEU A C 1
ATOM 1273 O O . LEU A 1 179 ? 17.997 59.781 51.257 1.00 45.04 187 LEU A O 1
ATOM 1278 N N . LYS A 1 180 ? 16.902 57.909 51.849 1.00 46.30 188 LYS A N 1
ATOM 1279 C CA . LYS A 1 180 ? 16.382 57.731 50.493 1.00 47.22 188 LYS A CA 1
ATOM 1280 C C . LYS A 1 180 ? 15.286 58.763 50.248 1.00 44.54 188 LYS A C 1
ATOM 1281 O O . LYS A 1 180 ? 14.543 59.105 51.159 1.00 43.38 188 LYS A O 1
ATOM 1287 N N . GLY A 1 181 ? 15.223 59.297 49.038 1.00 41.11 189 GLY A N 1
ATOM 1288 C CA . GLY A 1 181 ? 14.293 60.378 48.768 1.00 42.83 189 GLY A CA 1
ATOM 1289 C C . GLY A 1 181 ? 14.813 61.778 49.074 1.00 42.97 189 GLY A C 1
ATOM 1290 O O . GLY A 1 181 ? 14.178 62.767 48.707 1.00 42.76 189 GLY A O 1
ATOM 1291 N N . GLY A 1 182 ? 15.967 61.873 49.739 1.00 41.74 190 GLY A N 1
ATOM 1292 C CA . GLY A 1 182 ? 16.573 63.176 50.048 1.00 39.00 190 GLY A CA 1
ATOM 1293 C C . GLY A 1 182 ? 17.023 64.030 48.854 1.00 37.15 190 GLY A C 1
ATOM 1294 O O . GLY A 1 182 ? 17.236 63.543 47.752 1.00 37.62 190 GLY A O 1
ATOM 1295 N N . SER A 1 183 ? 17.178 65.321 49.097 1.00 36.49 191 SER A N 1
ATOM 1296 C CA . SER A 1 183 ? 17.621 66.270 48.100 1.00 36.17 191 SER A CA 1
ATOM 1297 C C . SER A 1 183 ? 19.139 66.385 48.109 1.00 34.53 191 SER A C 1
ATOM 1298 O O . SER A 1 183 ? 19.731 66.502 49.180 1.00 36.79 191 SER A O 1
ATOM 1301 N N . ALA A 1 184 ? 19.794 66.353 46.948 1.00 34.59 192 ALA A N 1
ATOM 1302 C CA . ALA A 1 184 ? 21.244 66.656 46.914 1.00 32.91 192 ALA A CA 1
ATOM 1303 C C . ALA A 1 184 ? 21.522 68.107 47.330 1.00 32.11 192 ALA A C 1
ATOM 1304 O O . ALA A 1 184 ? 22.628 68.445 47.766 1.00 32.46 192 ALA A O 1
ATOM 1306 N N . ILE A 1 185 ? 20.521 68.957 47.162 1.00 30.79 193 ILE A N 1
ATOM 1307 C CA . ILE A 1 185 ? 20.665 70.374 47.431 1.00 33.71 193 ILE A CA 1
ATOM 1308 C C . ILE A 1 185 ? 20.749 70.602 48.919 1.00 32.50 193 ILE A C 1
ATOM 1309 O O . ILE A 1 185 ? 21.638 71.301 49.403 1.00 31.15 193 ILE A O 1
ATOM 1314 N N . GLU A 1 186 ? 19.823 69.977 49.617 1.00 29.85 194 GLU A N 1
ATOM 1315 C CA . GLU A 1 186 ? 19.790 70.001 51.043 1.00 33.52 194 GLU A CA 1
ATOM 1316 C C . GLU A 1 186 ? 21.098 69.450 51.647 1.00 31.45 194 GLU A C 1
ATOM 1317 O O . GLU A 1 186 ? 21.689 70.084 52.542 1.00 32.09 194 GLU A O 1
ATOM 1323 N N . ALA A 1 187 ? 21.550 68.290 51.169 1.00 27.18 195 ALA A N 1
ATOM 1324 C CA . ALA A 1 187 ? 22.861 67.783 51.586 1.00 29.58 195 ALA A CA 1
ATOM 1325 C C . ALA A 1 187 ? 24.013 68.732 51.298 1.00 29.28 195 ALA A C 1
ATOM 1326 O O . ALA A 1 187 ? 24.927 68.842 52.124 1.00 30.61 195 ALA A O 1
ATOM 1328 N N . MET A 1 188 ? 24.020 69.349 50.110 1.00 30.03 196 MET A N 1
ATOM 1329 C CA . MET A 1 188 ? 25.083 70.307 49.768 1.00 30.23 196 MET A CA 1
ATOM 1330 C C . MET A 1 188 ? 25.091 71.522 50.704 1.00 31.13 196 MET A C 1
ATOM 1331 O O . MET A 1 188 ? 26.160 72.040 51.049 1.00 30.68 196 MET A O 1
ATOM 1336 N N . GLU A 1 189 ? 23.899 71.953 51.121 1.00 29.46 197 GLU A N 1
ATOM 1337 C CA . GLU A 1 189 ? 23.757 72.985 52.162 1.00 30.89 197 GLU A CA 1
ATOM 1338 C C . GLU A 1 189 ? 24.354 72.524 53.499 1.00 30.69 197 GLU A C 1
ATOM 1339 O O . GLU A 1 189 ? 25.086 73.279 54.139 1.00 34.28 197 GLU A O 1
ATOM 1345 N N . ASP A 1 190 ? 24.038 71.291 53.919 1.00 31.05 198 ASP A N 1
ATOM 1346 C CA . ASP A 1 190 ? 24.620 70.690 55.124 1.00 29.69 198 ASP A CA 1
ATOM 1347 C C . ASP A 1 190 ? 26.133 70.563 55.030 1.00 31.06 198 ASP A C 1
ATOM 1348 O O . ASP A 1 190 ? 26.795 70.695 56.046 1.00 27.95 198 ASP A O 1
ATOM 1353 N N . PHE A 1 191 ? 26.668 70.356 53.820 1.00 31.97 199 PHE A N 1
ATOM 1354 C CA . PHE A 1 191 ? 28.133 70.136 53.623 1.00 33.58 199 PHE A CA 1
ATOM 1355 C C . PHE A 1 191 ? 29.011 71.388 53.514 1.00 36.39 199 PHE A C 1
ATOM 1356 O O . PHE A 1 191 ? 30.228 71.281 53.647 1.00 38.33 199 PHE A O 1
ATOM 1364 N N . THR A 1 192 ? 28.419 72.557 53.249 1.00 36.65 200 THR A N 1
ATOM 1365 C CA . THR A 1 192 ? 29.195 73.734 52.881 1.00 36.30 200 THR A CA 1
ATOM 1366 C C . THR A 1 192 ? 28.887 74.932 53.738 1.00 36.33 200 THR A C 1
ATOM 1367 O O . THR A 1 192 ? 29.714 75.816 53.841 1.00 37.54 200 THR A O 1
ATOM 1371 N N . GLY A 1 193 ? 27.684 74.969 54.313 1.00 37.97 201 GLY A N 1
ATOM 1372 C CA . GLY A 1 193 ? 27.142 76.165 54.956 1.00 35.88 201 GLY A CA 1
ATOM 1373 C C . GLY A 1 193 ? 26.445 77.160 54.029 1.00 36.67 201 GLY A C 1
ATOM 1374 O O . GLY A 1 193 ? 25.898 78.138 54.509 1.00 34.16 201 GLY A O 1
ATOM 1375 N N . GLY A 1 194 ? 26.480 76.923 52.707 1.00 35.45 202 GLY A N 1
ATOM 1376 C CA . GLY A 1 194 ? 25.754 77.736 51.711 1.00 33.40 202 GLY A CA 1
ATOM 1377 C C . GLY A 1 194 ? 24.239 77.532 51.693 1.00 34.05 202 GLY A C 1
ATOM 1378 O O . GLY A 1 194 ? 23.685 76.672 52.383 1.00 37.09 202 GLY A O 1
ATOM 1379 N N . VAL A 1 195 ? 23.548 78.340 50.904 1.00 31.94 203 VAL A N 1
ATOM 1380 C CA . VAL A 1 195 ? 22.089 78.296 50.842 1.00 30.47 203 VAL A CA 1
ATOM 1381 C C . VAL A 1 195 ? 21.730 78.326 49.355 1.00 31.69 203 VAL A C 1
ATOM 1382 O O . VAL A 1 195 ? 22.292 79.122 48.601 1.00 29.51 203 VAL A O 1
ATOM 1386 N N . ALA A 1 196 ? 20.841 77.435 48.924 1.00 30.66 204 ALA A N 1
ATOM 1387 C CA . ALA A 1 196 ? 20.404 77.440 47.537 1.00 33.42 204 ALA A CA 1
ATOM 1388 C C . ALA A 1 196 ? 19.465 78.625 47.365 1.00 35.00 204 ALA A C 1
ATOM 1389 O O . ALA A 1 196 ? 18.748 78.976 48.290 1.00 34.96 204 ALA A O 1
ATOM 1391 N N . GLU A 1 197 ? 19.470 79.250 46.198 1.00 35.62 205 GLU A N 1
ATOM 1392 C CA . GLU A 1 197 ? 18.448 80.238 45.911 1.00 37.40 205 GLU A CA 1
ATOM 1393 C C . GLU A 1 197 ? 17.178 79.525 45.486 1.00 37.03 205 GLU A C 1
ATOM 1394 O O . GLU A 1 197 ? 17.238 78.544 44.730 1.00 36.34 205 GLU A O 1
ATOM 1400 N N . THR A 1 198 ? 16.027 80.035 45.919 1.00 36.86 206 THR A N 1
ATOM 1401 C CA . THR A 1 198 ? 14.757 79.441 45.520 1.00 38.04 206 THR A CA 1
ATOM 1402 C C . THR A 1 198 ? 13.860 80.388 44.717 1.00 37.26 206 THR A C 1
ATOM 1403 O O . THR A 1 198 ? 13.761 81.559 45.009 1.00 40.66 206 THR A O 1
ATOM 1407 N N . PHE A 1 199 ? 13.229 79.861 43.677 1.00 39.41 207 PHE A N 1
ATOM 1408 C CA . PHE A 1 199 ? 12.353 80.623 42.798 1.00 37.15 207 PHE A CA 1
ATOM 1409 C C . PHE A 1 199 ? 11.012 79.912 42.732 1.00 38.92 207 PHE A C 1
ATOM 1410 O O . PHE A 1 199 ? 10.943 78.667 42.729 1.00 36.74 207 PHE A O 1
ATOM 1418 N N . GLN A 1 200 ? 9.963 80.722 42.678 1.00 38.80 208 GLN A N 1
ATOM 1419 C CA . GLN A 1 200 ? 8.608 80.285 42.431 1.00 41.24 208 GLN A CA 1
ATOM 1420 C C . GLN A 1 200 ? 8.349 80.331 40.928 1.00 40.20 208 GLN A C 1
ATOM 1421 O O . GLN A 1 200 ? 8.502 81.387 40.287 1.00 37.48 208 GLN A O 1
ATOM 1427 N N . THR A 1 201 ? 7.983 79.180 40.366 1.00 39.69 209 THR A N 1
ATOM 1428 C CA . THR A 1 201 ? 7.773 79.053 38.932 1.00 42.78 209 THR A CA 1
ATOM 1429 C C . THR A 1 201 ? 6.685 79.994 38.385 1.00 45.47 209 THR A C 1
ATOM 1430 O O . THR A 1 201 ? 6.792 80.468 37.266 1.00 47.99 209 THR A O 1
ATOM 1434 N N . LYS A 1 202 ? 5.651 80.255 39.171 1.00 48.35 210 LYS A N 1
ATOM 1435 C CA . LYS A 1 202 ? 4.502 81.038 38.702 1.00 52.08 210 LYS A CA 1
ATOM 1436 C C . LYS A 1 202 ? 4.637 82.540 39.033 1.00 53.97 210 LYS A C 1
ATOM 1437 O O . LYS A 1 202 ? 3.766 83.342 38.699 1.00 54.62 210 LYS A O 1
ATOM 1443 N N . GLU A 1 203 ? 5.740 82.900 39.683 1.00 56.58 211 GLU A N 1
ATOM 1444 C CA . GLU A 1 203 ? 6.072 84.285 40.025 1.00 59.28 211 GLU A CA 1
ATOM 1445 C C . GLU A 1 203 ? 7.564 84.496 39.733 1.00 56.38 211 GLU A C 1
ATOM 1446 O O . GLU A 1 203 ? 8.300 85.009 40.567 1.00 56.92 211 GLU A O 1
ATOM 1452 N N . ALA A 1 204 ? 8.006 84.085 38.546 1.00 55.13 212 ALA A N 1
ATOM 1453 C CA . ALA A 1 204 ? 9.439 84.004 38.229 1.00 55.62 212 ALA A CA 1
ATOM 1454 C C . ALA A 1 204 ? 9.909 85.207 37.417 1.00 55.99 212 ALA A C 1
ATOM 1455 O O . ALA A 1 204 ? 9.098 85.827 36.728 1.00 57.28 212 ALA A O 1
ATOM 1457 N N . PRO A 1 205 ? 11.222 85.525 37.461 1.00 55.44 213 PRO A N 1
ATOM 1458 C CA . PRO A 1 205 ? 11.719 86.640 36.662 1.00 55.45 213 PRO A CA 1
ATOM 1459 C C . PRO A 1 205 ? 11.488 86.406 35.186 1.00 56.49 213 PRO A C 1
ATOM 1460 O O . PRO A 1 205 ? 11.362 85.261 34.741 1.00 56.76 213 PRO A O 1
ATOM 1464 N N . GLU A 1 206 ? 11.423 87.504 34.443 1.00 57.08 214 GLU A N 1
ATOM 1465 C CA . GLU A 1 206 ? 11.139 87.500 33.014 1.00 56.17 214 GLU A CA 1
ATOM 1466 C C . GLU A 1 206 ? 12.220 86.714 32.251 1.00 53.92 214 GLU A C 1
ATOM 1467 O O . GLU A 1 206 ? 11.910 86.014 31.267 1.00 53.78 214 GLU A O 1
ATOM 1473 N N . ASN A 1 207 ? 13.472 86.808 32.711 1.00 46.55 215 ASN A N 1
ATOM 1474 C CA . ASN A 1 207 ? 14.563 85.998 32.138 1.00 45.85 215 ASN A CA 1
ATOM 1475 C C . ASN A 1 207 ? 14.812 84.626 32.849 1.00 42.76 215 ASN A C 1
ATOM 1476 O O . ASN A 1 207 ? 15.947 84.160 32.912 1.00 43.86 215 ASN A O 1
ATOM 1481 N N . PHE A 1 208 ? 13.764 84.000 33.377 1.00 39.46 216 PHE A N 1
ATOM 1482 C CA . PHE A 1 208 ? 13.903 82.756 34.157 1.00 37.77 216 PHE A CA 1
ATOM 1483 C C . PHE A 1 208 ? 14.651 81.678 33.373 1.00 36.57 216 PHE A C 1
ATOM 1484 O O . PHE A 1 208 ? 15.509 80.998 33.923 1.00 35.01 216 PHE A O 1
ATOM 1492 N N . TYR A 1 209 ? 14.332 81.551 32.081 1.00 36.79 217 TYR A N 1
ATOM 1493 C CA . TYR A 1 209 ? 15.006 80.608 31.175 1.00 37.25 217 TYR A CA 1
ATOM 1494 C C . TYR A 1 209 ? 16.538 80.780 31.175 1.00 38.95 217 TYR A C 1
ATOM 1495 O O . TYR A 1 209 ? 17.281 79.802 31.328 1.00 38.84 217 TYR A O 1
ATOM 1504 N N . GLU A 1 210 ? 16.996 82.022 31.014 1.00 39.23 218 GLU A N 1
ATOM 1505 C CA . GLU A 1 210 ? 18.431 82.336 30.887 1.00 40.98 218 GLU A CA 1
ATOM 1506 C C . GLU A 1 210 ? 19.148 82.150 32.219 1.00 37.75 218 GLU A C 1
ATOM 1507 O O . GLU A 1 210 ? 20.267 81.678 32.258 1.00 38.19 218 GLU A O 1
ATOM 1513 N N . ILE A 1 211 ? 18.486 82.522 33.310 1.00 36.97 219 ILE A N 1
ATOM 1514 C CA . ILE A 1 211 ? 18.992 82.247 34.642 1.00 35.38 219 ILE A CA 1
ATOM 1515 C C . ILE A 1 211 ? 19.247 80.746 34.821 1.00 33.61 219 ILE A C 1
ATOM 1516 O O . ILE A 1 211 ? 20.334 80.331 35.234 1.00 36.86 219 ILE A O 1
ATOM 1521 N N . LEU A 1 212 ? 18.262 79.925 34.480 1.00 33.16 220 LEU A N 1
ATOM 1522 C CA . LEU A 1 212 ? 18.425 78.471 34.627 1.00 33.84 220 LEU A CA 1
ATOM 1523 C C . LEU A 1 212 ? 19.526 77.976 33.718 1.00 35.08 220 LEU A C 1
ATOM 1524 O O . LEU A 1 212 ? 20.317 77.107 34.102 1.00 35.87 220 LEU A O 1
ATOM 1529 N N . GLU A 1 213 ? 19.580 78.535 32.511 1.00 36.68 221 GLU A N 1
ATOM 1530 C CA . GLU A 1 213 ? 20.559 78.100 31.508 1.00 38.69 221 GLU A CA 1
ATOM 1531 C C . GLU A 1 213 ? 21.985 78.354 32.006 1.00 36.49 221 GLU A C 1
ATOM 1532 O O . GLU A 1 213 ? 22.832 77.473 31.929 1.00 34.63 221 GLU A O 1
ATOM 1538 N N . LYS A 1 214 ? 22.218 79.551 32.546 1.00 36.87 222 LYS A N 1
ATOM 1539 C CA . LYS A 1 214 ? 23.536 79.960 33.049 1.00 38.84 222 LYS A CA 1
ATOM 1540 C C . LYS A 1 214 ? 23.974 79.142 34.259 1.00 36.75 222 LYS A C 1
ATOM 1541 O O . LYS A 1 214 ? 25.136 78.786 34.376 1.00 36.19 222 LYS A O 1
ATOM 1547 N N . ALA A 1 215 ? 23.034 78.879 35.178 1.00 37.73 223 ALA A N 1
ATOM 1548 C CA . ALA A 1 215 ? 23.299 78.053 36.339 1.00 33.86 223 ALA A CA 1
ATOM 1549 C C . ALA A 1 215 ? 23.738 76.669 35.883 1.00 33.75 223 ALA A C 1
ATOM 1550 O O . ALA A 1 215 ? 24.719 76.135 36.393 1.00 31.74 223 ALA A O 1
ATOM 1552 N N . LEU A 1 216 ? 23.032 76.093 34.912 1.00 33.93 224 LEU A N 1
ATOM 1553 C CA . LEU A 1 216 ? 23.411 74.771 34.421 1.00 35.87 224 LEU A CA 1
ATOM 1554 C C . LEU A 1 216 ? 24.835 74.803 33.797 1.00 37.34 224 LEU A C 1
ATOM 1555 O O . LEU A 1 216 ? 25.681 73.965 34.113 1.00 36.91 224 LEU A O 1
ATOM 1560 N N . LYS A 1 217 ? 25.094 75.782 32.932 1.00 38.97 225 LYS A N 1
ATOM 1561 C CA . LYS A 1 217 ? 26.391 75.883 32.237 1.00 43.17 225 LYS A CA 1
ATOM 1562 C C . LYS A 1 217 ? 27.552 76.064 33.218 1.00 43.74 225 LYS A C 1
ATOM 1563 O O . LYS A 1 217 ? 28.642 75.527 33.016 1.00 43.86 225 LYS A O 1
ATOM 1569 N N . ARG A 1 218 ? 27.262 76.781 34.308 1.00 44.05 226 ARG A N 1
ATOM 1570 C CA . ARG A 1 218 ? 28.183 77.058 35.411 1.00 43.07 226 ARG A CA 1
ATOM 1571 C C . ARG A 1 218 ? 28.579 75.824 36.239 1.00 41.70 226 ARG A C 1
ATOM 1572 O O . ARG A 1 218 ? 29.623 75.831 36.882 1.00 43.83 226 ARG A O 1
ATOM 1580 N N . GLY A 1 219 ? 27.781 74.759 36.199 1.00 38.58 227 GLY A N 1
ATOM 1581 C CA . GLY A 1 219 ? 28.008 73.603 37.069 1.00 39.32 227 GLY A CA 1
ATOM 1582 C C . GLY A 1 219 ? 27.205 73.532 38.383 1.00 39.66 227 GLY A C 1
ATOM 1583 O O . GLY A 1 219 ? 27.451 72.660 39.224 1.00 40.74 227 GLY A O 1
ATOM 1584 N N . SER A 1 220 ? 26.243 74.431 38.574 1.00 37.50 228 SER A N 1
ATOM 1585 C CA . SER A 1 220 ? 25.353 74.381 39.740 1.00 37.68 228 SER A CA 1
ATOM 1586 C C . SER A 1 220 ? 24.480 73.126 39.818 1.00 36.25 228 SER A C 1
ATOM 1587 O O . SER A 1 220 ? 24.172 72.513 38.799 1.00 36.48 228 SER A O 1
ATOM 1590 N N . LEU A 1 221 ? 24.109 72.743 41.035 1.00 35.55 229 LEU A N 1
ATOM 1591 C CA . LEU A 1 221 ? 23.023 71.779 41.277 1.00 35.90 229 LEU A CA 1
ATOM 1592 C C . LEU A 1 221 ? 21.670 72.496 41.215 1.00 33.06 229 LEU A C 1
ATOM 1593 O O . LEU A 1 221 ? 21.477 73.549 41.857 1.00 36.70 229 LEU A O 1
ATOM 1598 N N . LEU A 1 222 ? 20.738 71.933 40.461 1.00 30.65 230 LEU A N 1
ATOM 1599 C CA . LEU A 1 222 ? 19.372 72.463 40.357 1.00 29.93 230 LEU A CA 1
ATOM 1600 C C . LEU A 1 222 ? 18.352 71.396 40.723 1.00 29.22 230 LEU A C 1
ATOM 1601 O O . LEU A 1 222 ? 18.426 70.250 40.238 1.00 30.98 230 LEU A O 1
ATOM 1606 N N . GLY A 1 223 ? 17.400 71.781 41.575 1.00 28.61 231 GLY A N 1
ATOM 1607 C CA . GLY A 1 223 ? 16.277 70.918 41.963 1.00 27.62 231 GLY A CA 1
ATOM 1608 C C . GLY A 1 223 ? 14.943 71.607 41.720 1.00 25.70 231 GLY A C 1
ATOM 1609 O O . GLY A 1 223 ? 14.869 72.835 41.653 1.00 25.67 231 GLY A O 1
ATOM 1610 N N . CYS A 1 224 ? 13.887 70.812 41.607 1.00 25.25 232 CYS A N 1
ATOM 1611 C CA . CYS A 1 224 ? 12.517 71.333 41.436 1.00 28.88 232 CYS A CA 1
ATOM 1612 C C . CYS A 1 224 ? 11.500 70.456 42.168 1.00 28.94 232 CYS A C 1
ATOM 1613 O O . CYS A 1 224 ? 11.712 69.259 42.327 1.00 31.10 232 CYS A O 1
ATOM 1616 N N . PHE A 1 225 ? 10.413 71.062 42.641 1.00 31.02 233 PHE A N 1
ATOM 1617 C CA . PHE A 1 225 ? 9.488 70.394 43.563 1.00 34.01 233 PHE A CA 1
ATOM 1618 C C . PHE A 1 225 ? 8.092 70.848 43.239 1.00 32.79 233 PHE A C 1
ATOM 1619 O O . PHE A 1 225 ? 7.894 71.932 42.695 1.00 30.64 233 PHE A O 1
ATOM 1627 N N . ILE A 1 226 ? 7.128 70.040 43.649 1.00 32.38 234 ILE A N 1
ATOM 1628 C CA . ILE A 1 226 ? 5.735 70.441 43.672 1.00 34.21 234 ILE A CA 1
ATOM 1629 C C . ILE A 1 226 ? 5.336 70.521 45.146 1.00 35.89 234 ILE A C 1
ATOM 1630 O O . ILE A 1 226 ? 5.549 69.557 45.895 1.00 35.44 234 ILE A O 1
ATOM 1635 N N . ASP A 1 227 ? 4.788 71.669 45.548 1.00 35.79 235 ASP A N 1
ATOM 1636 C CA . ASP A 1 227 ? 4.292 71.908 46.914 1.00 40.87 235 ASP A CA 1
ATOM 1637 C C . ASP A 1 227 ? 3.139 71.000 47.279 1.00 42.39 235 ASP A C 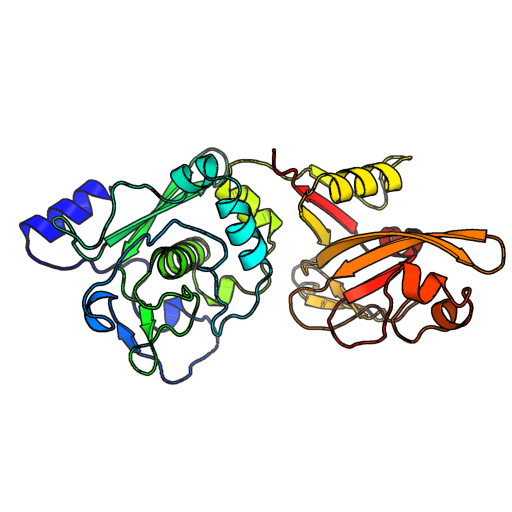1
ATOM 1638 O O . ASP A 1 227 ? 2.272 70.709 46.451 1.00 42.70 235 ASP A O 1
ATOM 1643 N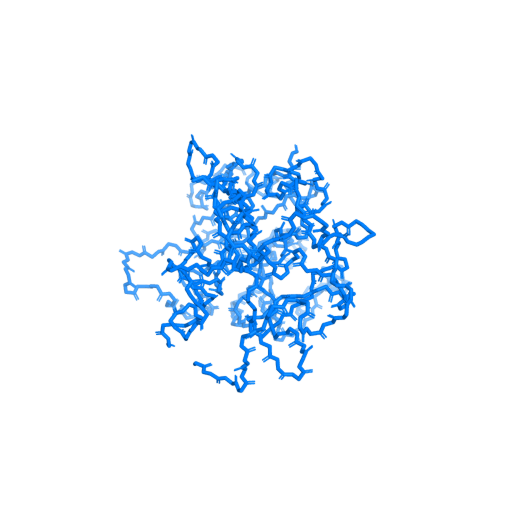 N . THR A 1 228 ? 3.144 70.571 48.530 1.00 46.03 236 THR A N 1
ATOM 1644 C CA . THR A 1 228 ? 2.044 69.824 49.121 1.00 49.34 236 THR A CA 1
ATOM 1645 C C . THR A 1 228 ? 1.230 70.813 49.947 1.00 53.18 236 THR A C 1
ATOM 1646 O O . THR A 1 228 ? 1.787 71.639 50.682 1.00 54.12 236 THR A O 1
ATOM 1650 N N . ARG A 1 229 ? -0.088 70.729 49.825 1.00 56.52 237 ARG A N 1
ATOM 1651 C CA . ARG A 1 229 ? -0.984 71.567 50.617 1.00 58.98 237 ARG A CA 1
ATOM 1652 C C . ARG A 1 229 ? -1.231 70.993 52.020 1.00 59.02 237 ARG A C 1
ATOM 1653 O O . ARG A 1 229 ? -1.753 71.684 52.908 1.00 59.46 237 ARG A O 1
ATOM 1661 N N . SER A 1 230 ? -0.833 69.731 52.203 1.00 57.94 238 SER A N 1
ATOM 1662 C CA . SER A 1 230 ? -0.807 69.075 53.502 1.00 56.45 238 SER A CA 1
ATOM 1663 C C . SER A 1 230 ? -0.050 67.753 53.411 1.00 55.85 238 SER A C 1
ATOM 1664 O O . SER A 1 230 ? 0.205 67.238 52.307 1.00 55.03 238 SER A O 1
ATOM 1667 N N . ALA A 1 231 ? 0.292 67.212 54.579 1.00 53.78 239 ALA A N 1
ATOM 1668 C CA . ALA A 1 231 ? 0.869 65.884 54.710 1.00 53.55 239 ALA A CA 1
ATOM 1669 C C . ALA A 1 231 ? 0.206 64.825 53.834 1.00 54.13 239 ALA A C 1
ATOM 1670 O O . ALA A 1 231 ? 0.890 63.898 53.383 1.00 54.40 239 ALA A O 1
ATOM 1672 N N . ALA A 1 232 ? -1.107 64.968 53.588 1.00 52.91 240 ALA A N 1
ATOM 1673 C CA . ALA A 1 232 ? -1.868 64.062 52.701 1.00 50.60 240 ALA A CA 1
ATOM 1674 C C . ALA A 1 232 ? -1.246 63.937 51.316 1.00 50.16 240 ALA A C 1
ATOM 1675 O O . ALA A 1 232 ? -1.242 62.854 50.718 1.00 49.52 240 ALA A O 1
ATOM 1677 N N . GLU A 1 233 ? -0.744 65.058 50.808 1.00 48.64 241 GLU A N 1
ATOM 1678 C CA . GLU A 1 233 ? -0.222 65.144 49.437 1.00 48.13 241 GLU A CA 1
ATOM 1679 C C . GLU A 1 233 ? 1.186 64.592 49.274 1.00 46.12 241 GLU A C 1
ATOM 1680 O O . GLU A 1 233 ? 1.662 64.461 48.158 1.00 47.40 241 GLU A O 1
ATOM 1686 N N . SER A 1 234 ? 1.848 64.301 50.387 1.00 45.29 242 SER A N 1
ATOM 1687 C CA . SER A 1 234 ? 3.202 63.764 50.380 1.00 45.10 242 SER A CA 1
ATOM 1688 C C . SER A 1 234 ? 3.268 62.443 49.591 1.00 44.00 242 SER A C 1
ATOM 1689 O O . SER A 1 234 ? 2.512 61.497 49.864 1.00 42.58 242 SER A O 1
ATOM 1692 N N . GLU A 1 235 ? 4.174 62.415 48.612 1.00 41.26 243 GLU A N 1
ATOM 1693 C CA . GLU A 1 235 ? 4.300 61.351 47.601 1.00 40.82 243 GLU A CA 1
ATOM 1694 C C . GLU A 1 235 ? 3.017 61.033 46.804 1.00 40.38 243 GLU A C 1
ATOM 1695 O O . GLU A 1 235 ? 2.859 59.923 46.291 1.00 37.50 243 GLU A O 1
ATOM 1701 N N . ALA A 1 236 ? 2.109 62.007 46.676 1.00 40.11 244 ALA A N 1
ATOM 1702 C CA . ALA A 1 236 ? 0.936 61.818 45.793 1.00 40.95 244 ALA A CA 1
ATOM 1703 C C . ALA A 1 236 ? 1.300 61.947 44.295 1.00 40.23 244 ALA A C 1
ATOM 1704 O O . ALA A 1 236 ? 2.026 62.854 43.890 1.00 38.66 244 ALA A O 1
ATOM 1706 N N . ARG A 1 237 ? 0.824 61.008 43.491 1.00 39.00 245 ARG A N 1
ATOM 1707 C CA . ARG A 1 237 ? 1.094 61.049 42.072 1.00 40.39 245 ARG A CA 1
ATOM 1708 C C . ARG A 1 237 ? -0.040 61.800 41.412 1.00 40.03 245 ARG A C 1
ATOM 1709 O O . ARG A 1 237 ? -1.191 61.644 41.821 1.00 40.32 245 ARG A O 1
ATOM 1717 N N . THR A 1 238 ? 0.290 62.633 40.417 1.00 38.74 246 THR A N 1
ATOM 1718 C CA . THR A 1 238 ? -0.710 63.367 39.634 1.00 36.66 246 THR A CA 1
ATOM 1719 C C . THR A 1 238 ? -1.028 62.574 38.361 1.00 37.49 246 THR A C 1
ATOM 1720 O O . THR A 1 238 ? -0.259 61.674 37.979 1.00 39.33 246 THR A O 1
ATOM 1724 N N . PRO A 1 239 ? -2.148 62.894 37.686 1.00 36.68 247 PRO A N 1
ATOM 1725 C CA . PRO A 1 239 ? -2.475 62.170 36.449 1.00 35.24 247 PRO A CA 1
ATOM 1726 C C . PRO A 1 239 ? -1.439 62.353 35.316 1.00 37.58 247 PRO A C 1
ATOM 1727 O O . PRO A 1 239 ? -1.378 61.523 34.397 1.00 37.90 247 PRO A O 1
ATOM 1731 N N . PHE A 1 240 ? -0.616 63.404 35.401 1.00 34.61 248 PHE A N 1
ATOM 1732 C CA . PHE A 1 240 ? 0.444 63.645 34.428 1.00 34.23 248 PHE A CA 1
ATOM 1733 C C . PHE A 1 240 ? 1.743 62.863 34.717 1.00 35.92 248 PHE A C 1
ATOM 1734 O O . PHE A 1 240 ? 2.724 62.970 33.957 1.00 33.42 248 PHE A O 1
ATOM 1742 N N . GLY A 1 241 ? 1.733 62.040 35.774 1.00 35.26 249 GLY A N 1
ATOM 1743 C CA . GLY A 1 241 ? 2.892 61.187 36.083 1.00 35.88 249 GLY A CA 1
ATOM 1744 C C . GLY A 1 241 ? 3.981 61.921 36.873 1.00 35.70 249 GLY A C 1
ATOM 1745 O O . GLY A 1 241 ? 5.134 61.553 36.823 1.00 37.02 249 GLY A O 1
ATOM 1746 N N . LEU A 1 242 ? 3.609 62.991 37.566 1.00 34.07 250 LEU A N 1
ATOM 1747 C CA . LEU A 1 242 ? 4.514 63.689 38.450 1.00 32.88 250 LEU A CA 1
ATOM 1748 C C . LEU A 1 242 ? 4.116 63.392 39.904 1.00 33.61 250 LEU A C 1
ATOM 1749 O O . LEU A 1 242 ? 2.973 62.950 40.179 1.00 32.19 250 LEU A O 1
ATOM 1754 N N . ILE A 1 243 ? 5.047 63.632 40.833 1.00 33.15 251 ILE A N 1
ATOM 1755 C CA . ILE A 1 243 ? 4.862 63.248 42.236 1.00 28.00 251 ILE A CA 1
ATOM 1756 C C . ILE A 1 243 ? 5.069 64.466 43.113 1.00 30.49 251 ILE A C 1
ATOM 1757 O O . ILE A 1 243 ? 6.093 65.151 43.011 1.00 31.64 251 ILE A O 1
ATOM 1762 N N . LYS A 1 244 ? 4.104 64.745 43.980 1.00 30.90 252 LYS A N 1
ATOM 1763 C CA . LYS A 1 244 ? 4.160 65.908 44.866 1.00 30.82 252 LYS A CA 1
ATOM 1764 C C . LYS A 1 244 ? 5.086 65.677 46.071 1.00 32.38 252 LYS A C 1
ATOM 1765 O O . LYS A 1 244 ? 5.234 64.536 46.550 1.00 35.33 252 LYS A O 1
ATOM 1771 N N . GLY A 1 245 ? 5.697 66.755 46.568 1.00 30.26 253 GLY A N 1
ATOM 1772 C CA . GLY A 1 245 ? 6.602 66.667 47.722 1.00 29.05 253 GLY A CA 1
ATOM 1773 C C . GLY A 1 245 ? 7.712 65.660 47.466 1.00 31.45 253 GLY A C 1
ATOM 1774 O O . GLY A 1 245 ? 8.115 64.938 48.368 1.00 35.58 253 GLY A O 1
ATOM 1775 N N . HIS A 1 246 ? 8.215 65.616 46.235 1.00 30.14 254 HIS A N 1
ATOM 1776 C CA . HIS A 1 246 ? 9.208 64.634 45.820 1.00 30.22 254 HIS A CA 1
ATOM 1777 C C . HIS A 1 246 ? 10.319 65.430 45.138 1.00 31.71 254 HIS A C 1
ATOM 1778 O O . HIS A 1 246 ? 10.054 66.271 44.284 1.00 30.91 254 HIS A O 1
ATOM 1785 N N . ALA A 1 247 ? 11.566 65.171 45.518 1.00 33.65 255 ALA A N 1
ATOM 1786 C CA . ALA A 1 247 ? 12.708 65.873 44.932 1.00 32.87 255 ALA A CA 1
ATOM 1787 C C . ALA A 1 247 ? 13.011 65.434 43.480 1.00 31.85 255 ALA A C 1
ATOM 1788 O O . ALA A 1 247 ? 13.177 64.240 43.210 1.00 33.12 255 ALA A O 1
ATOM 1790 N N . TYR A 1 248 ? 13.111 66.399 42.571 1.00 28.44 256 TYR A N 1
ATOM 1791 C CA . TYR A 1 248 ? 13.582 66.137 41.203 1.00 28.45 256 TYR A CA 1
ATOM 1792 C C . TYR A 1 248 ? 14.788 67.020 40.922 1.00 27.22 256 TYR A C 1
ATOM 1793 O O . TYR A 1 248 ? 14.988 68.009 41.592 1.00 30.34 256 TYR A O 1
ATOM 1802 N N . SER A 1 249 ? 15.541 66.678 39.892 1.00 24.20 257 SER A N 1
ATOM 1803 C CA . SER A 1 249 ? 16.710 67.387 39.475 1.00 26.57 257 SER A CA 1
ATOM 1804 C C . SER A 1 249 ? 16.456 67.981 38.095 1.00 28.70 257 SER A C 1
ATOM 1805 O O . SER A 1 249 ? 15.835 67.332 37.260 1.00 31.73 257 SER A O 1
ATOM 1808 N N . VAL A 1 250 ? 16.902 69.219 37.857 1.00 28.89 258 VAL A N 1
ATOM 1809 C CA . VAL A 1 250 ? 16.881 69.821 36.503 1.00 29.05 258 VAL A CA 1
ATOM 1810 C C . VAL A 1 250 ? 18.215 69.543 35.818 1.00 29.77 258 VAL A C 1
ATOM 1811 O O . VAL A 1 250 ? 19.266 69.924 36.345 1.00 29.30 258 VAL A O 1
ATOM 1815 N N . THR A 1 251 ? 18.189 68.877 34.662 1.00 28.66 259 THR A N 1
ATOM 1816 C CA . THR A 1 251 ? 19.452 68.432 33.995 1.00 29.55 259 THR A CA 1
ATOM 1817 C C . THR A 1 251 ? 19.768 69.058 32.618 1.00 31.02 259 THR A C 1
ATOM 1818 O O . THR A 1 251 ? 20.875 68.907 32.110 1.00 34.71 259 THR A O 1
ATOM 1822 N N . GLY A 1 252 ? 18.811 69.762 32.017 1.00 31.03 260 GLY A N 1
ATOM 1823 C CA . GLY A 1 252 ? 19.007 70.355 30.710 1.00 29.55 260 GLY A CA 1
ATOM 1824 C C . GLY A 1 252 ? 17.987 71.453 30.477 1.00 33.19 260 GLY A C 1
ATOM 1825 O O . GLY A 1 252 ? 16.937 71.493 31.113 1.00 28.32 260 GLY A O 1
ATOM 1826 N N . ILE A 1 253 ? 18.305 72.342 29.548 1.00 35.16 261 ILE A N 1
ATOM 1827 C CA . ILE A 1 253 ? 17.376 73.349 29.063 1.00 38.10 261 ILE A CA 1
ATOM 1828 C C . ILE A 1 253 ? 17.823 73.694 27.640 1.00 40.46 261 ILE A C 1
ATOM 1829 O O . ILE A 1 253 ? 19.036 73.792 27.377 1.00 38.75 261 ILE A O 1
ATOM 1834 N N . ASP A 1 254 ? 16.849 73.844 26.728 1.00 40.88 262 ASP A N 1
ATOM 1835 C CA . ASP A 1 254 ? 17.138 74.018 25.304 1.00 40.40 262 ASP A CA 1
ATOM 1836 C C . ASP A 1 254 ? 15.940 74.590 24.550 1.00 40.92 262 ASP A C 1
ATOM 1837 O O . ASP A 1 254 ? 14.897 74.868 25.160 1.00 43.10 262 ASP A O 1
ATOM 1842 N N . GLN A 1 255 ? 16.096 74.767 23.234 1.00 39.69 263 GLN A N 1
ATOM 1843 C CA . GLN A 1 255 ? 15.049 75.263 22.351 1.00 39.27 263 GLN A CA 1
ATOM 1844 C C . GLN A 1 255 ? 14.963 74.372 21.138 1.00 40.10 263 GLN A C 1
ATOM 1845 O O . GLN A 1 255 ? 15.978 73.850 20.699 1.00 39.02 263 GLN A O 1
ATOM 1851 N N . VAL A 1 256 ? 13.748 74.183 20.612 1.00 39.53 264 VAL A N 1
ATOM 1852 C CA . VAL A 1 256 ? 13.562 73.500 19.336 1.00 39.96 264 VAL A CA 1
ATOM 1853 C C . VAL A 1 256 ? 12.622 74.246 18.401 1.00 42.03 264 VAL A C 1
ATOM 1854 O O . VAL A 1 256 ? 11.807 75.085 18.828 1.00 42.37 264 VAL A O 1
ATOM 1858 N N . SER A 1 257 ? 12.796 73.934 17.122 1.00 43.00 265 SER A N 1
ATOM 1859 C CA . SER A 1 257 ? 11.871 74.262 16.062 1.00 44.11 265 SER A CA 1
ATOM 1860 C C . SER A 1 257 ? 10.808 73.181 15.971 1.00 41.27 265 SER A C 1
ATOM 1861 O O . SER A 1 257 ? 11.072 72.037 15.575 1.00 42.18 265 SER A O 1
ATOM 1864 N N . PHE A 1 258 ? 9.605 73.545 16.363 1.00 41.14 266 PHE A N 1
ATOM 1865 C CA . PHE A 1 258 ? 8.495 72.624 16.324 1.00 40.74 266 PHE A CA 1
ATOM 1866 C C . PHE A 1 258 ? 7.409 73.308 15.520 1.00 41.40 266 PHE A C 1
ATOM 1867 O O . PHE A 1 258 ? 6.890 74.349 15.936 1.00 39.96 266 PHE A O 1
ATOM 1875 N N . ARG A 1 259 ? 7.108 72.729 14.352 1.00 42.39 267 ARG A N 1
ATOM 1876 C CA . ARG A 1 259 ? 6.065 73.240 13.445 1.00 46.04 267 ARG A CA 1
ATOM 1877 C C . ARG A 1 259 ? 6.232 74.747 13.185 1.00 46.76 267 ARG A C 1
ATOM 1878 O O . ARG A 1 259 ? 5.273 75.508 13.293 1.00 48.56 267 ARG A O 1
ATOM 1886 N N . GLY A 1 260 ? 7.460 75.185 12.885 1.00 49.63 268 GLY A N 1
ATOM 1887 C CA . GLY A 1 260 ? 7.726 76.605 12.581 1.00 49.04 268 GLY A CA 1
ATOM 1888 C C . GLY A 1 260 ? 7.831 77.568 13.758 1.00 53.64 268 GLY A C 1
ATOM 1889 O O . GLY 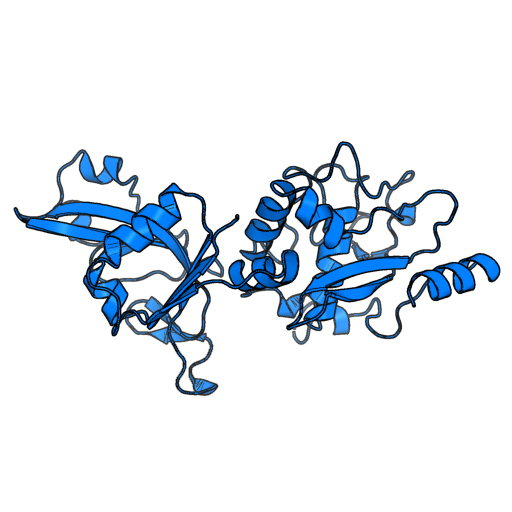A 1 260 ? 7.980 78.778 13.562 1.00 54.74 268 GLY A O 1
ATOM 1890 N N . GLN A 1 261 ? 7.768 77.061 14.989 1.00 52.89 269 GLN A N 1
ATOM 1891 C CA . GLN A 1 261 ? 7.952 77.925 16.165 1.00 52.38 269 GLN A CA 1
ATOM 1892 C C . GLN A 1 261 ? 9.151 77.505 17.017 1.00 50.45 269 GLN A C 1
ATOM 1893 O O . GLN A 1 261 ? 9.588 76.341 16.992 1.00 47.04 269 GLN A O 1
ATOM 1899 N N . ARG A 1 262 ? 9.645 78.474 17.788 1.00 49.10 270 ARG A N 1
ATOM 1900 C CA . ARG A 1 262 ? 10.719 78.292 18.752 1.00 48.43 270 ARG A CA 1
ATOM 1901 C C . ARG A 1 262 ? 10.090 77.883 20.077 1.00 45.92 270 ARG A C 1
ATOM 1902 O O . ARG A 1 262 ? 9.445 78.703 20.737 1.00 46.27 270 ARG A O 1
ATOM 1910 N N . ILE A 1 263 ? 10.293 76.631 20.475 1.00 42.01 271 ILE A N 1
ATOM 1911 C CA . ILE A 1 263 ? 9.783 76.142 21.750 1.00 39.90 271 ILE A CA 1
ATOM 1912 C C . ILE A 1 263 ? 10.919 75.914 22.749 1.00 37.42 271 ILE A C 1
ATOM 1913 O O . ILE A 1 263 ? 11.896 75.218 22.453 1.00 37.67 271 ILE A O 1
ATOM 1918 N N . GLU A 1 264 ? 10.788 76.517 23.931 1.00 35.14 272 GLU A N 1
ATOM 1919 C CA . GLU A 1 264 ? 11.712 76.261 25.046 1.00 34.74 272 GLU A CA 1
ATOM 1920 C C . GLU A 1 264 ? 11.327 74.969 25.769 1.00 33.95 272 GLU A C 1
ATOM 1921 O O . GLU A 1 264 ? 10.145 74.764 26.126 1.00 33.98 272 GLU A O 1
ATOM 1927 N N . LEU A 1 265 ? 12.328 74.107 25.959 1.00 29.47 273 LEU A N 1
ATOM 1928 C CA . LEU A 1 265 ? 12.172 72.806 26.610 1.00 28.13 273 LEU A CA 1
ATOM 1929 C C . LEU A 1 265 ? 13.055 72.745 27.879 1.00 27.82 273 LEU A C 1
ATOM 1930 O O . LEU A 1 265 ? 14.048 73.476 27.986 1.00 25.90 273 LEU A O 1
ATOM 1935 N N . ILE A 1 266 ? 12.710 71.866 28.818 1.00 25.40 274 ILE A N 1
ATOM 1936 C CA . ILE A 1 266 ? 13.536 71.655 30.003 1.00 26.83 274 ILE A CA 1
ATOM 1937 C C . ILE A 1 266 ? 13.638 70.155 30.311 1.00 28.54 274 ILE A C 1
ATOM 1938 O O . ILE A 1 266 ? 12.662 69.412 30.090 1.00 31.89 274 ILE A O 1
ATOM 1943 N N . ARG A 1 267 ? 14.820 69.696 30.754 1.00 28.55 275 ARG A N 1
ATOM 1944 C CA . ARG A 1 267 ? 15.039 68.272 31.042 1.00 29.30 275 ARG A CA 1
ATOM 1945 C C . ARG A 1 267 ? 15.136 68.004 32.533 1.00 29.41 275 ARG A C 1
ATOM 1946 O O . ARG A 1 267 ? 15.928 68.634 33.228 1.00 27.57 275 ARG A O 1
ATOM 1954 N N . ILE A 1 268 ? 14.326 67.055 32.992 1.00 30.53 276 ILE A N 1
ATOM 1955 C CA . ILE A 1 268 ? 14.075 66.798 34.406 1.00 31.60 276 ILE A CA 1
ATOM 1956 C C . ILE A 1 268 ? 14.453 65.345 34.698 1.00 35.97 276 ILE A C 1
ATOM 1957 O O . ILE A 1 268 ? 14.159 64.445 33.916 1.00 36.10 276 ILE A O 1
ATOM 1962 N N . ARG A 1 269 ? 15.153 65.115 35.804 1.00 36.05 277 ARG A N 1
ATOM 1963 C CA . ARG A 1 269 ? 15.427 63.753 36.209 1.00 37.43 277 ARG A CA 1
ATOM 1964 C C . ARG A 1 269 ? 14.752 63.446 37.532 1.00 36.09 277 ARG A C 1
ATOM 1965 O O . ARG A 1 269 ? 14.920 64.183 38.515 1.00 36.15 277 ARG A O 1
ATOM 1973 N N . ASN A 1 270 ? 13.971 62.373 37.536 1.00 32.91 278 ASN A N 1
ATOM 1974 C CA . ASN A 1 270 ? 13.437 61.787 38.758 1.00 34.90 278 ASN A CA 1
ATOM 1975 C C . ASN A 1 270 ? 14.526 60.851 39.317 1.00 37.25 278 ASN A C 1
ATOM 1976 O O . ASN A 1 270 ? 14.886 59.861 38.658 1.00 34.46 278 ASN A O 1
ATOM 1981 N N . PRO A 1 271 ? 15.121 61.212 40.477 1.00 38.87 279 PRO A N 1
ATOM 1982 C CA . PRO A 1 271 ? 16.271 60.463 41.036 1.00 38.29 279 PRO A CA 1
ATOM 1983 C C . PRO A 1 271 ? 15.888 59.342 41.992 1.00 38.57 279 PRO A C 1
ATOM 1984 O O . PRO A 1 271 ? 16.773 58.670 42.491 1.00 40.43 279 PRO A O 1
ATOM 1988 N N . TRP A 1 272 ? 14.594 59.183 42.278 1.00 38.30 280 TRP A N 1
ATOM 1989 C CA . TRP A 1 272 ? 14.086 58.205 43.252 1.00 38.80 280 TRP A CA 1
ATOM 1990 C C . TRP A 1 272 ? 12.862 57.474 42.666 1.00 39.93 280 TRP A C 1
ATOM 1991 O O . TRP A 1 272 ? 11.711 57.926 42.815 1.00 40.31 280 TRP A O 1
ATOM 2002 N N . GLY A 1 273 ? 13.137 56.338 42.012 1.00 42.17 281 GLY A N 1
ATOM 2003 C CA . GLY A 1 273 ? 12.151 55.613 41.190 1.00 44.70 281 GLY A CA 1
ATOM 2004 C C . GLY A 1 273 ? 12.174 56.139 39.755 1.00 46.18 281 GLY A C 1
ATOM 2005 O O . GLY A 1 273 ? 12.983 57.012 39.412 1.00 46.44 281 GLY A O 1
ATOM 2006 N N . GLN A 1 274 ? 11.302 55.620 38.903 1.00 46.49 282 GLN A N 1
ATOM 2007 C CA . GLN A 1 274 ? 11.368 55.989 37.487 1.00 47.14 282 GLN A CA 1
ATOM 2008 C C . GLN A 1 274 ? 10.051 56.470 36.858 1.00 45.85 282 GLN A C 1
ATOM 2009 O O . GLN A 1 274 ? 9.936 56.524 35.643 1.00 45.76 282 GLN A O 1
ATOM 2015 N N . VAL A 1 275 ? 9.073 56.827 37.692 1.00 44.59 283 VAL A N 1
ATOM 2016 C CA . VAL A 1 275 ? 7.843 57.483 37.222 1.00 42.49 283 VAL A CA 1
ATOM 2017 C C . VAL A 1 275 ? 8.227 58.738 36.403 1.00 40.63 283 VAL A C 1
ATOM 2018 O O . VAL A 1 275 ? 9.080 59.542 36.827 1.00 38.86 283 VAL A O 1
ATOM 2022 N N . GLU A 1 276 ? 7.636 58.870 35.218 1.00 37.23 284 GLU A N 1
ATOM 2023 C CA . GLU A 1 276 ? 7.884 60.011 34.341 1.00 35.37 284 GLU A CA 1
ATOM 2024 C C . GLU A 1 276 ? 6.598 60.749 33.932 1.00 36.08 284 GLU A C 1
ATOM 2025 O O . GLU A 1 276 ? 5.499 60.174 33.911 1.00 32.74 284 GLU A O 1
ATOM 2031 N N . TRP A 1 277 ? 6.765 62.040 33.631 1.00 35.30 285 TRP A N 1
ATOM 2032 C CA . TRP A 1 277 ? 5.815 62.852 32.884 1.00 33.17 285 TRP A CA 1
ATOM 2033 C C . TRP A 1 277 ? 5.296 62.111 31.656 1.00 35.32 285 TRP A C 1
ATOM 2034 O O . TRP A 1 277 ? 6.080 61.458 30.951 1.00 33.57 285 TRP A O 1
ATOM 2045 N N . ASN A 1 278 ? 3.990 62.251 31.406 1.00 33.80 286 ASN A N 1
ATOM 2046 C CA . ASN A 1 278 ? 3.300 61.550 30.326 1.00 36.55 286 ASN A CA 1
ATOM 2047 C C . ASN A 1 278 ? 2.558 62.507 29.352 1.00 39.16 286 ASN A C 1
ATOM 2048 O O . ASN A 1 278 ? 1.735 62.063 28.531 1.00 42.67 286 ASN A O 1
ATOM 2053 N N . GLY A 1 279 ? 2.860 63.801 29.435 1.00 38.77 287 GLY A N 1
ATOM 2054 C CA . GLY A 1 279 ? 2.245 64.795 28.563 1.00 37.17 287 GLY A CA 1
ATOM 2055 C C . GLY A 1 279 ? 3.150 65.156 27.411 1.00 37.73 287 GLY A C 1
ATOM 2056 O O . GLY A 1 279 ? 3.974 64.340 26.988 1.00 37.72 287 GLY A O 1
ATOM 2057 N N . SER A 1 280 ? 3.010 66.384 26.910 1.00 36.85 288 SER A N 1
ATOM 2058 C CA . SER A 1 280 ? 3.781 66.844 25.751 1.00 37.43 288 SER A CA 1
ATOM 2059 C C . SER A 1 280 ? 5.274 66.764 26.001 1.00 35.66 288 SER A C 1
ATOM 2060 O O . SER A 1 280 ? 5.759 67.203 27.046 1.00 34.42 288 SER A O 1
ATOM 2063 N N . TRP A 1 281 ? 5.969 66.211 25.011 1.00 33.64 289 TRP A N 1
ATOM 2064 C CA . TRP A 1 281 ? 7.401 66.011 24.992 1.00 33.98 289 TRP A CA 1
ATOM 2065 C C . TRP A 1 281 ? 7.857 64.843 25.858 1.00 35.58 289 TRP A C 1
ATOM 2066 O O . TRP A 1 281 ? 9.056 64.648 26.041 1.00 35.95 289 TRP A O 1
ATOM 2077 N N . SER A 1 282 ? 6.915 64.048 26.366 1.00 35.29 290 SER A N 1
ATOM 2078 C CA . SER A 1 282 ? 7.301 62.828 27.068 1.00 35.47 290 SER A CA 1
ATOM 2079 C C . SER A 1 282 ? 7.887 61.850 26.079 1.00 35.96 290 SER A C 1
ATOM 2080 O O . SER A 1 282 ? 7.937 62.123 24.878 1.00 38.27 290 SER A O 1
ATOM 2083 N N . ASP A 1 283 ? 8.385 60.742 26.606 1.00 38.55 291 ASP A N 1
ATOM 2084 C CA . ASP A 1 283 ? 9.251 59.826 25.879 1.00 41.45 291 ASP A CA 1
ATOM 2085 C C . ASP A 1 283 ? 8.692 59.364 24.531 1.00 44.57 291 ASP A C 1
ATOM 2086 O O . ASP A 1 283 ? 9.425 59.399 23.516 1.00 43.28 291 ASP A O 1
ATOM 2091 N N . SER A 1 284 ? 7.413 58.946 24.538 1.00 42.53 292 SER A N 1
ATOM 2092 C CA . SER A 1 284 ? 6.733 58.392 23.358 1.00 44.06 292 SER A CA 1
ATOM 2093 C C . SER A 1 284 ? 5.799 59.394 22.666 1.00 41.55 292 SER A C 1
ATOM 2094 O O . SER A 1 284 ? 5.004 59.025 21.809 1.00 43.29 292 SER A O 1
ATOM 2097 N N . SER A 1 285 ? 5.882 60.655 23.039 1.00 39.39 293 SER A N 1
ATOM 2098 C CA . SER A 1 285 ? 4.953 61.632 22.544 1.00 38.10 293 SER A CA 1
ATOM 2099 C C . SER A 1 285 ? 5.148 61.956 21.058 1.00 38.43 293 SER A C 1
ATOM 2100 O O . SER A 1 285 ? 6.263 61.838 20.527 1.00 38.84 293 SER A O 1
ATOM 2103 N N . PRO A 1 286 ? 4.063 62.404 20.384 1.00 38.04 294 PRO A N 1
ATOM 2104 C CA . PRO A 1 286 ? 4.101 62.773 18.948 1.00 35.87 294 PRO A CA 1
ATOM 2105 C C . PRO A 1 286 ? 4.965 64.020 18.664 1.00 36.15 294 PRO A C 1
ATOM 2106 O O . PRO A 1 286 ? 5.362 64.240 17.500 1.00 34.00 294 PRO A O 1
ATOM 2110 N N . GLU A 1 287 ? 5.251 64.832 19.691 1.00 33.47 295 GLU A N 1
ATOM 2111 C CA . GLU A 1 287 ? 6.166 65.984 19.501 1.00 34.09 295 GLU A CA 1
ATOM 2112 C C . GLU A 1 287 ? 7.554 65.547 19.005 1.00 34.37 295 GLU A C 1
ATOM 2113 O O . GLU A 1 287 ? 8.141 66.170 18.102 1.00 34.27 295 GLU A O 1
ATOM 2119 N N . TRP A 1 288 ? 8.071 64.480 19.601 1.00 35.07 296 TRP A N 1
ATOM 2120 C CA . TRP A 1 288 ? 9.383 63.964 19.223 1.00 38.44 296 TRP A CA 1
ATOM 2121 C C . TRP A 1 288 ? 9.398 63.464 17.758 1.00 39.65 296 TRP A C 1
ATOM 2122 O O . TRP A 1 288 ? 10.357 63.707 17.044 1.00 39.89 296 TRP A O 1
ATOM 2133 N N . ARG A 1 289 ? 8.319 62.783 17.336 1.00 41.01 297 ARG A N 1
ATOM 2134 C CA . ARG A 1 289 ? 8.135 62.314 15.951 1.00 40.28 297 ARG A CA 1
ATOM 2135 C C . ARG A 1 289 ? 7.982 63.476 15.007 1.00 39.24 297 ARG A C 1
ATOM 2136 O O . ARG A 1 289 ? 8.445 63.427 13.865 1.00 40.75 297 ARG A O 1
ATOM 2144 N N . SER A 1 290 ? 7.340 64.532 15.475 1.00 38.46 298 SER A N 1
ATOM 2145 C CA . SER A 1 290 ? 7.127 65.708 14.630 1.00 41.49 298 SER A CA 1
ATOM 2146 C C . SER A 1 290 ? 8.431 66.465 14.266 1.00 41.80 298 SER A C 1
ATOM 2147 O O . SER A 1 290 ? 8.574 67.018 13.177 1.00 40.45 298 SER A O 1
ATOM 2150 N N . VAL A 1 291 ? 9.383 66.474 15.184 1.00 44.38 299 VAL A N 1
ATOM 2151 C CA . VAL A 1 291 ? 10.517 67.394 15.097 1.00 45.58 299 VAL A CA 1
ATOM 2152 C C . VAL A 1 291 ? 11.642 66.828 14.175 1.00 46.50 299 VAL A C 1
ATOM 2153 O O . VAL A 1 291 ? 11.829 65.608 14.110 1.00 47.14 299 VAL A O 1
ATOM 2157 N N . GLY A 1 292 ? 12.326 67.711 13.444 1.00 48.08 300 GLY A N 1
ATOM 2158 C CA . GLY A 1 292 ? 13.420 67.363 12.498 1.00 55.85 300 GLY A CA 1
ATOM 2159 C C . GLY A 1 292 ? 14.446 66.287 12.893 1.00 59.57 300 GLY A C 1
ATOM 2160 O O . GLY A 1 292 ? 14.853 66.226 14.052 1.00 62.79 300 GLY A O 1
ATOM 2161 N N . PRO A 1 293 ? 14.900 65.451 11.923 1.00 62.40 301 PRO A N 1
ATOM 2162 C CA . PRO A 1 293 ? 15.567 64.152 12.226 1.00 64.36 301 PRO A CA 1
ATOM 2163 C C . PRO A 1 293 ? 16.775 64.264 13.164 1.00 65.70 301 PRO A C 1
ATOM 2164 O O . PRO A 1 293 ? 16.955 63.447 14.093 1.00 66.08 301 PRO A O 1
ATOM 2168 N N . ALA A 1 294 ? 17.585 65.284 12.902 1.00 65.87 302 ALA A N 1
ATOM 2169 C CA . ALA A 1 294 ? 18.766 65.567 13.671 1.00 66.13 302 ALA A CA 1
ATOM 2170 C C . ALA A 1 294 ? 18.365 65.873 15.101 1.00 65.47 302 ALA A C 1
ATOM 2171 O O . ALA A 1 294 ? 18.860 65.242 16.045 1.00 63.15 302 ALA A O 1
ATOM 2173 N N . GLU A 1 295 ? 17.435 66.825 15.232 1.00 64.64 303 GLU A N 1
ATOM 2174 C CA . GLU A 1 295 ? 17.122 67.492 16.511 1.00 63.12 303 GLU A CA 1
ATOM 2175 C C . GLU A 1 295 ? 16.769 66.594 17.673 1.00 59.13 303 GLU A C 1
ATOM 2176 O O . GLU A 1 295 ? 16.978 66.931 18.837 1.00 58.41 303 GLU A O 1
ATOM 2182 N N . GLN A 1 296 ? 16.286 65.425 17.327 1.00 55.59 304 GLN A N 1
ATOM 2183 C CA . GLN A 1 296 ? 16.082 64.358 18.270 1.00 56.75 304 GLN A CA 1
ATOM 2184 C C . GLN A 1 296 ? 17.446 63.844 18.847 1.00 56.74 304 GLN A C 1
ATOM 2185 O O . GLN A 1 296 ? 17.566 63.564 20.052 1.00 57.32 304 GLN A O 1
ATOM 2191 N N . LYS A 1 297 ? 18.463 63.770 17.987 1.00 55.97 305 LYS A N 1
ATOM 2192 C CA . LYS A 1 297 ? 19.836 63.433 18.382 1.00 56.34 305 LYS A CA 1
ATOM 2193 C C . LYS A 1 297 ? 20.581 64.625 18.992 1.00 52.81 305 LYS A C 1
ATOM 2194 O O . LYS A 1 297 ? 21.360 64.452 19.929 1.00 52.33 305 LYS A O 1
ATOM 2200 N N . ARG A 1 298 ? 20.339 65.824 18.461 1.00 47.66 306 ARG A N 1
ATOM 2201 C CA . ARG A 1 298 ? 20.871 67.031 19.061 1.00 45.33 306 ARG A CA 1
ATOM 2202 C C . ARG A 1 298 ? 20.555 67.096 20.571 1.00 44.79 306 ARG A C 1
ATOM 2203 O O . ARG A 1 298 ? 21.431 67.381 21.382 1.00 42.86 306 ARG A O 1
ATOM 2211 N N . LEU A 1 299 ? 19.314 66.802 20.938 1.00 45.80 307 LEU A N 1
ATOM 2212 C CA . LEU A 1 299 ? 18.897 66.861 22.335 1.00 46.44 307 LEU A CA 1
ATOM 2213 C C . LEU A 1 299 ? 19.101 65.533 23.033 1.00 47.94 307 LEU A C 1
ATOM 2214 O O . LEU A 1 299 ? 18.780 65.392 24.207 1.00 48.19 307 LEU A O 1
ATOM 2219 N N . CYS A 1 300 ? 19.673 64.575 22.298 1.00 51.64 308 CYS A N 1
ATOM 2220 C CA . CYS A 1 300 ? 20.075 63.277 22.833 1.00 54.77 308 CYS A CA 1
ATOM 2221 C C . CYS A 1 300 ? 18.874 62.552 23.418 1.00 54.84 308 CYS A C 1
ATOM 2222 O O . CYS A 1 300 ? 18.928 61.988 24.513 1.00 54.48 308 CYS A O 1
ATOM 2225 N N . HIS A 1 301 ? 17.770 62.579 22.688 1.00 55.80 309 HIS A N 1
ATOM 2226 C CA . HIS A 1 301 ? 16.581 61.970 23.224 1.00 56.64 309 HIS A CA 1
ATOM 2227 C C . HIS A 1 301 ? 16.412 60.504 22.821 1.00 56.21 309 HIS A C 1
ATOM 2228 O O . HIS A 1 301 ? 16.652 60.122 21.675 1.00 55.30 309 HIS A O 1
ATOM 2235 N N . THR A 1 302 ? 16.007 59.691 23.789 1.00 55.38 310 THR A N 1
ATOM 2236 C CA . THR A 1 302 ? 15.663 58.304 23.538 1.00 56.62 310 THR A CA 1
ATOM 2237 C C . THR A 1 302 ? 14.567 57.934 24.523 1.00 55.77 310 THR A C 1
ATOM 2238 O O . THR A 1 302 ? 14.488 58.502 25.606 1.00 56.91 310 THR A O 1
ATOM 2242 N N . ALA A 1 303 ? 13.691 57.021 24.135 1.00 54.02 311 ALA A N 1
ATOM 2243 C CA . ALA A 1 303 ? 12.601 56.637 25.004 1.00 52.66 311 ALA A CA 1
ATOM 2244 C C . ALA A 1 303 ? 13.070 55.505 25.896 1.00 52.46 311 ALA A C 1
ATOM 2245 O O . ALA A 1 303 ? 13.233 54.389 25.435 1.00 53.87 311 ALA A O 1
ATOM 2247 N N . LEU A 1 304 ? 13.334 55.795 27.164 1.00 51.90 312 LEU A N 1
ATOM 2248 C CA . LEU A 1 304 ? 13.734 54.753 28.121 1.00 49.23 312 LEU A CA 1
ATOM 2249 C C . LEU A 1 304 ? 13.047 55.015 29.432 1.00 46.46 312 LEU A C 1
ATOM 2250 O O . LEU A 1 304 ? 12.844 56.170 29.792 1.00 42.92 312 LEU A O 1
ATOM 2255 N N . ASP A 1 305 ? 12.713 53.954 30.158 1.00 46.58 313 ASP A N 1
ATOM 2256 C CA . ASP A 1 305 ? 12.244 54.085 31.539 1.00 49.02 313 ASP A CA 1
ATOM 2257 C C . ASP A 1 305 ? 13.414 54.340 32.511 1.00 47.16 313 ASP A C 1
ATOM 2258 O O . ASP A 1 305 ? 13.780 53.484 33.326 1.00 48.71 313 ASP A O 1
ATOM 2263 N N . ASP A 1 306 ? 14.005 55.522 32.412 1.00 44.05 314 ASP A N 1
ATOM 2264 C CA . ASP A 1 306 ? 15.154 55.868 33.229 1.00 42.11 314 ASP A CA 1
ATOM 2265 C C . ASP A 1 306 ? 14.795 56.940 34.303 1.00 41.86 314 ASP A C 1
ATOM 2266 O O . ASP A 1 306 ? 15.657 57.359 35.074 1.00 42.79 314 ASP A O 1
ATOM 2271 N N . GLY A 1 307 ? 13.539 57.389 34.352 1.00 39.54 315 GLY A N 1
ATOM 2272 C CA . GLY A 1 307 ? 13.163 58.498 35.256 1.00 36.99 315 GLY A CA 1
ATOM 2273 C C . GLY A 1 307 ? 13.506 59.879 34.706 1.00 35.94 315 GLY A C 1
ATOM 2274 O O . GLY A 1 307 ? 13.202 60.891 35.325 1.00 37.95 315 GLY A O 1
ATOM 2275 N N . GLU A 1 308 ? 14.121 59.934 33.533 1.00 35.11 316 GLU A N 1
ATOM 2276 C CA . GLU A 1 308 ? 14.475 61.199 32.932 1.00 37.45 316 GLU A CA 1
ATOM 2277 C C . GLU A 1 308 ? 13.583 61.571 31.713 1.00 37.09 316 GLU A C 1
ATOM 2278 O O . GLU A 1 308 ? 13.210 60.698 30.915 1.00 34.93 316 GLU A O 1
ATOM 2284 N N . PHE A 1 309 ? 13.260 62.862 31.559 1.00 33.44 317 PHE A N 1
ATOM 2285 C CA . PHE A 1 309 ? 12.314 63.279 30.501 1.00 32.65 317 PHE A CA 1
ATOM 2286 C C . PHE A 1 309 ? 12.433 64.763 30.164 1.00 32.13 317 PHE A C 1
ATOM 2287 O O . PHE A 1 309 ? 12.969 65.525 30.960 1.00 29.45 317 PHE A O 1
ATOM 2295 N N . TRP A 1 310 ? 11.921 65.150 28.984 1.00 31.47 318 TRP A N 1
ATOM 2296 C CA . TRP A 1 310 ? 11.691 66.544 28.609 1.00 29.96 318 TRP A CA 1
ATOM 2297 C C . TRP A 1 310 ? 10.243 66.994 28.875 1.00 29.63 318 TRP A C 1
ATOM 2298 O O . TRP A 1 310 ? 9.309 66.172 28.851 1.00 26.69 318 TRP A O 1
ATOM 2309 N N . MET A 1 311 ? 10.073 68.295 29.139 1.00 27.99 319 MET A N 1
ATOM 2310 C CA . MET A 1 311 ? 8.765 68.954 29.107 1.00 29.82 319 M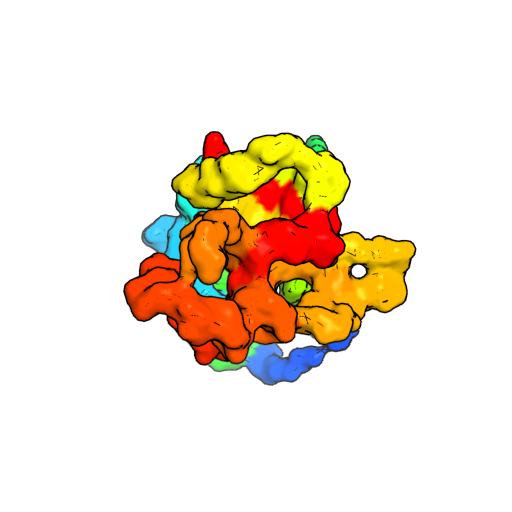ET A CA 1
ATOM 2311 C C . MET A 1 311 ? 8.926 70.329 28.425 1.00 30.24 319 MET A C 1
ATOM 2312 O O . MET A 1 311 ? 10.009 70.914 28.431 1.00 30.83 319 MET A O 1
ATOM 2317 N N . ALA A 1 312 ? 7.843 70.872 27.875 1.00 30.95 320 ALA A N 1
ATOM 2318 C CA . ALA A 1 312 ? 7.859 72.289 27.495 1.00 31.62 320 ALA A CA 1
ATOM 2319 C C . ALA A 1 312 ? 8.086 73.095 28.766 1.00 31.75 320 ALA A C 1
ATOM 2320 O O . ALA A 1 312 ? 7.513 72.790 29.816 1.00 32.79 320 ALA A O 1
ATOM 2322 N N . PHE A 1 313 ? 8.935 74.112 28.663 1.00 33.38 321 PHE A N 1
ATOM 2323 C CA . PHE A 1 313 ? 9.227 75.015 29.787 1.00 33.70 321 PHE A CA 1
ATOM 2324 C C . PHE A 1 313 ? 7.958 75.694 30.331 1.00 31.54 321 PHE A C 1
ATOM 2325 O O . PHE A 1 313 ? 7.840 75.893 31.526 1.00 30.67 321 PHE A O 1
ATOM 2333 N N . LYS A 1 314 ? 6.991 75.998 29.472 1.00 32.50 322 LYS A N 1
ATOM 2334 C CA . LYS A 1 314 ? 5.686 76.488 29.954 1.00 33.65 322 LYS A CA 1
ATOM 2335 C C . LYS A 1 314 ? 4.878 75.449 30.747 1.00 30.74 322 LYS A C 1
ATOM 2336 O O . LYS A 1 314 ? 4.209 75.789 31.713 1.00 31.12 322 LYS A O 1
ATOM 2342 N N . ASP A 1 315 ? 4.933 74.182 30.358 1.00 30.50 323 ASP A N 1
ATOM 2343 C CA . ASP A 1 315 ? 4.289 73.135 31.135 1.00 29.28 323 ASP A CA 1
ATOM 2344 C C . ASP A 1 315 ? 5.018 72.920 32.451 1.00 30.99 323 ASP A C 1
ATOM 2345 O O . ASP A 1 315 ? 4.377 72.782 33.493 1.00 29.30 323 ASP A O 1
ATOM 2350 N N . PHE A 1 316 ? 6.355 72.911 32.393 1.00 27.12 324 PHE A N 1
ATOM 2351 C CA . PHE A 1 316 ? 7.169 72.909 33.600 1.00 27.64 324 PHE A CA 1
ATOM 2352 C C . PHE A 1 316 ? 6.668 73.929 34.627 1.00 27.35 324 PHE A C 1
ATOM 2353 O O . PHE A 1 316 ? 6.374 73.557 35.761 1.00 27.06 324 PHE A O 1
ATOM 2361 N N . LYS A 1 317 ? 6.595 75.209 34.240 1.00 28.30 325 LYS A N 1
ATOM 2362 C CA . LYS A 1 317 ? 6.178 76.283 35.172 1.00 28.91 325 LYS A CA 1
ATOM 2363 C C . LYS A 1 317 ? 4.748 76.143 35.682 1.00 31.08 325 LYS A C 1
ATOM 2364 O O . LYS A 1 317 ? 4.468 76.554 36.803 1.00 31.22 325 LYS A O 1
ATOM 2370 N N . ALA A 1 318 ? 3.860 75.544 34.882 1.00 30.19 326 ALA A N 1
ATOM 2371 C CA . ALA A 1 318 ? 2.487 75.297 35.311 1.00 31.44 326 ALA A CA 1
ATOM 2372 C C . ALA A 1 318 ? 2.382 74.127 36.304 1.00 34.70 326 ALA A C 1
ATOM 2373 O O . ALA A 1 318 ? 1.565 74.156 37.246 1.00 35.85 326 ALA A O 1
ATOM 2375 N N . HIS A 1 319 ? 3.187 73.089 36.102 1.00 32.55 327 HIS A N 1
ATOM 2376 C CA . HIS A 1 319 ? 3.060 71.862 36.927 1.00 32.92 327 HIS A CA 1
ATOM 2377 C C . HIS A 1 319 ? 3.975 71.816 38.183 1.00 32.98 327 HIS A C 1
ATOM 2378 O O . HIS A 1 319 ? 3.600 71.227 39.201 1.00 33.10 327 HIS A O 1
ATOM 2385 N N . PHE A 1 320 ? 5.177 72.388 38.084 1.00 32.47 328 PHE A N 1
ATOM 2386 C CA . PHE A 1 320 ? 6.085 72.498 39.242 1.00 33.94 328 PHE A CA 1
ATOM 2387 C C . PHE A 1 320 ? 5.843 73.809 39.963 1.00 34.01 328 PHE A C 1
ATOM 2388 O O . PHE A 1 320 ? 5.342 74.742 39.370 1.00 34.19 328 PHE A O 1
ATOM 2396 N N . ASP A 1 321 ? 6.200 73.873 41.246 1.00 35.65 329 ASP A N 1
ATOM 2397 C CA . ASP A 1 321 ? 6.053 75.102 42.032 1.00 35.03 329 ASP A CA 1
ATOM 2398 C C . ASP A 1 321 ? 7.328 75.855 42.341 1.00 36.94 329 ASP A C 1
ATOM 2399 O O . ASP A 1 321 ? 7.300 77.101 42.424 1.00 36.31 329 ASP A O 1
ATOM 2404 N N . LYS A 1 322 ? 8.427 75.115 42.538 1.00 35.48 330 LYS A N 1
ATOM 2405 C CA . LYS A 1 322 ? 9.680 75.700 43.043 1.00 33.76 330 LYS A CA 1
ATOM 2406 C C . LYS A 1 322 ? 10.888 75.176 42.313 1.00 31.78 330 LYS A C 1
ATOM 2407 O O . LYS A 1 322 ? 10.942 73.992 41.958 1.00 29.47 330 LYS A O 1
ATOM 2413 N N . VAL A 1 323 ? 11.868 76.058 42.141 1.00 29.35 331 VAL A N 1
ATOM 2414 C CA . VAL A 1 323 ? 13.202 75.693 41.699 1.00 30.22 331 VAL A CA 1
ATOM 2415 C C . VAL A 1 323 ? 14.262 76.137 42.732 1.00 30.78 331 VAL A C 1
ATOM 2416 O O . VAL A 1 323 ? 14.180 77.223 43.300 1.00 30.67 331 VAL A O 1
ATOM 2420 N N . GLU A 1 324 ? 15.231 75.260 42.987 1.00 32.49 332 GLU A N 1
ATOM 2421 C CA . GLU A 1 324 ? 16.350 75.544 43.883 1.00 33.51 332 GLU A CA 1
ATOM 2422 C C . GLU A 1 324 ? 17.671 75.471 43.140 1.00 32.29 332 GLU A C 1
ATOM 2423 O O . GLU A 1 324 ? 18.013 74.434 42.535 1.00 34.22 332 GLU A O 1
ATOM 2429 N N . ILE A 1 325 ? 18.410 76.577 43.153 1.00 30.92 333 ILE A N 1
ATOM 2430 C CA . ILE A 1 325 ? 19.705 76.613 42.496 1.00 29.17 333 ILE A CA 1
ATOM 2431 C C . ILE A 1 325 ? 20.793 76.713 43.548 1.00 33.34 333 ILE A C 1
ATOM 2432 O O . ILE A 1 325 ? 20.832 77.648 44.358 1.00 33.54 333 ILE A O 1
ATOM 2437 N N . CYS A 1 326 ? 21.697 75.743 43.511 1.00 34.15 334 CYS A N 1
ATOM 2438 C CA . CYS A 1 326 ? 22.747 75.644 44.498 1.00 34.98 334 CYS A CA 1
ATOM 2439 C C . CYS A 1 326 ? 24.084 75.894 43.788 1.00 35.17 334 CYS A C 1
ATOM 2440 O O . CYS A 1 326 ? 24.627 74.989 43.184 1.00 33.81 334 CYS A O 1
ATOM 2443 N N . ASN A 1 327 ? 24.580 77.127 43.816 1.00 40.16 335 ASN A N 1
ATOM 2444 C CA . ASN A 1 327 ? 25.816 77.459 43.108 1.00 46.20 335 ASN A CA 1
ATOM 2445 C C . ASN A 1 327 ? 27.041 76.954 43.889 1.00 50.83 335 ASN A C 1
ATOM 2446 O O . ASN A 1 327 ? 27.211 77.252 45.080 1.00 51.96 335 ASN A O 1
ATOM 2451 N N . LEU A 1 328 ? 27.871 76.155 43.231 1.00 55.24 336 LEU A N 1
ATOM 2452 C CA . LEU A 1 328 ? 29.055 75.604 43.881 1.00 60.96 336 LEU A CA 1
ATOM 2453 C C . LEU A 1 328 ? 30.213 76.603 43.698 1.00 65.93 336 LEU A C 1
ATOM 2454 O O . LEU A 1 328 ? 30.961 76.551 42.697 1.00 67.25 336 LEU A O 1
ATOM 2459 N N . THR A 1 329 ? 30.330 77.521 44.666 1.00 69.36 337 THR A N 1
ATOM 2460 C CA . THR A 1 329 ? 31.219 78.699 44.580 1.00 72.35 337 THR A CA 1
ATOM 2461 C C . THR A 1 329 ? 31.218 79.345 43.193 1.00 73.46 337 THR A C 1
ATOM 2462 O O . THR A 1 329 ? 31.181 80.570 43.066 1.00 74.00 337 THR A O 1
#

Secondary structure (DSSP, 8-state):
-HHHHHHHHHHTT-----SSS-SSGGGT------S-EEE-GGGTSSS-BSS-S-S-GGG-B--TT-S-HHHHHHHHHHT-HHHHHHHS-SS--SSTT--SEEEEEEE-SSSEEEEEEE--EEESSSSBSSSB-SSTTB-HHHHHHHHHHHHHTSSGGGTT--HHHHHHHHHS---EEEEGGG--TTHHHHHHHHHHHT-EEEEE---SSGGGTTPBPTTS-BTT--EEEEEEEEEEETTEEEEEEEEE--SS-----STTSTT-HHHHHS-HHHHHHTT----SSSEEEEEHHHHHHH--EEEEE---

Foldseek 3Di:
DQLVQLVVLVVVVAADADPLQGPDAQQADPDHDDDWDWDFLCVLDPQAWAADPADALQWWDFFPLDPALLSVLSRVVSVVVVLVCQQAPPPDIPPPSDRQKGWGWWDDQPDTDIQMHGRIAIHDPSFHRGTGHPPRSYCNRVVSLSSVSSVQRHNNSRHQDDNQVSNCRRHVDFWDKDWLQRGDPVNLVVVQVLLVQPWWKKFFAADPDPVQQQPADPQQDGHPTIKTWHDWDWFQAVNDTFIKTKIARRHAQGDGDDPFFQPDCRLVRGDPCVCVVVPHHRDSRRMTMDTSVVVSVGITMMTIGRPD

GO terms:
  GO:0005509 calcium ion binding (F, TAS)
  GO:0004198 calcium-dependent cysteine-type endopeptidase activity (F, TAS)
  GO:0007586 digestion (P, TAS)

B-factor: mean 45.31, std 13.55, range [18.06, 104.5]

Nearest PDB structures (foldseek):
  1ziv-assembly1_A  TM=1.003E+00  e=2.533E-69  Homo sapiens
  2p0r-assembly1_B  TM=6.393E-01  e=9.657E-59  Homo sapiens
  7x79-assembly1_A  TM=6.097E-01  e=2.431E-46  Homo sapiens
  6bgp-assembly4_D  TM=6.190E-01  e=6.336E-46  Homo sapiens
  2r9c-assembly1_A  TM=6.213E-01  e=5.804E-45  unclassified

Organism: Homo sapiens (NCBI:txid9606)

Sequence (308 aa):
SFEQMRQECLQRGTLFEDADFPASNSSLFYSPQIPFVWKRPGEIVKNPEFILGGATRTDICQGELGDCWLLAAIASLTLNQKALARVIPQDQSFGPGYAGIFHFQFWQHSEWLDVVIDDRLPTFRDRLVFLHSADHNEFWSALLEKAYAKLNGSYEALKGGSAIEAMEDFTGGVAETFQTKEAPENFYEILEKALKRGSLLGCFIDTRSAAESEARTPFGLIKGHAYSVTGIDQVSFRGQRIELIRIRNPWGQVEWNGSWSDSSPEWRSVGPAEQKRLCHTALDDGEFWMAFKDFKAHFDKVEICNLT

CATH classification: 3.90.70.10

Radius of gyration: 22.11 Å; Cα contacts (8 Å, |Δi|>4): 559; chains: 1; bounding box: 50×49×67 Å

Solvent-accessible surface area: 15545 Å² total; per-residue (Å²): 89,3,100,128,77,53,99,76,13,82,133,163,72,76,84,19,118,7,98,123,9,50,24,45,70,81,4,7,39,152,96,117,94,133,88,38,8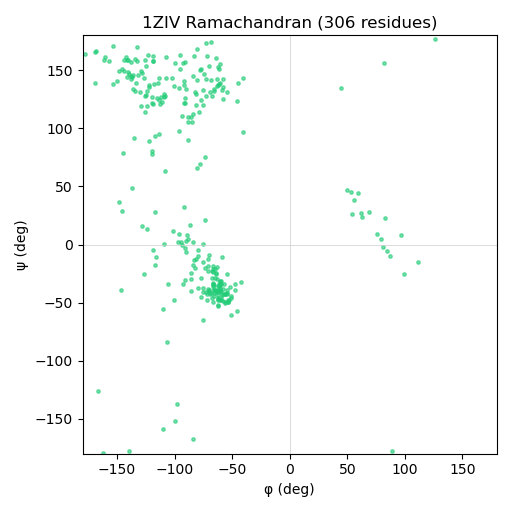1,35,61,21,1,38,93,14,15,160,112,20,74,10,50,62,80,35,4,56,145,99,8,26,36,98,11,149,29,28,93,21,12,10,21,36,0,3,24,19,1,10,116,54,91,174,0,4,50,110,0,0,20,110,74,16,59,33,29,152,34,58,3,0,6,2,11,0,51,0,66,70,166,101,113,70,72,58,12,21,0,0,0,45,4,1,0,95,177,61,111,30,25,26,3,53,5,77,52,95,43,3,0,0,1,2,0,1,13,1,0,14,0,46,47,61,48,6,1,33,40,6,72,30,32,15,0,2,101,2,4,46,18,1,39,25,38,133,5,106,80,23,95,4,133,148,32,48,179,68,3,17,73,35,0,52,127,7,43,172,148,45,12,27,4,0,0,39,13,50,48,198,60,95,92,38,71,82,35,161,26,125,91,6,1,11,53,42,6,11,0,8,5,38,8,19,45,59,4,71,40,191,82,113,160,44,41,0,0,66,0,70,4,25,108,39,111,39,30,8,90,18,44,7,12,26,87,11,83,26,14,173,62,6,31,124,71,36,53,179,118,5,100,38,80,60,98,134,71,0,50,3,10,0,4,6,142,24,0,64,63,52,0,32,64,0,43,7,10,77,71,145

InterPro domains:
  IPR000169 Cysteine peptidase, cysteine active site [PS00139] (91-102)
  IPR001300 Peptidase C2, calpain, catalytic domain [PF00648] (43-335)
  IPR001300 Peptidase C2, calpain, catalytic domain [PS50203] (42-337)
  IPR001300 Peptidase C2, calpain, catalytic domain [SM00230] (24-345)
  IPR001300 Peptidase C2, calpain, catalytic domain [cd00044] (31-335)
  IPR002048 EF-hand domain [PF13833] (534-591)
  IPR002048 EF-hand domain [PS50222] (591-626)
  IPR002048 EF-hand domain [SM00054] (565-593)
  IPR002048 EF-hand domain [SM00054] (595-623)
  IPR011992 EF-hand domain pair [SSF47473] (510-687)
  IPR018247 EF-Hand 1, calcium-binding site [PS00018] (604-616)
  IPR022682 Peptidase C2, calpain, large subunit, domain III [PF01067] (354-486)
  IPR022683 Peptidase C2, calpain, domain III [SM00720] (348-494)
  IPR022684 Peptidase C2, calpain family [PR00704] (27-50)
  IPR022684 Peptidase C2, calpain family [PR00704] (67-89)
  IPR022684 Peptidase C2, calpain family [PR00704] (91-107)
  IPR022684 Peptidase C2, calpain family [PR00704] (127-152)
  IPR022684 Peptidase C2, calpain family [PR00704] (157-180)
  IPR022684 Peptidase C2, calpain family [PR00704] (182-209)
  IPR022684 Peptidase C2, calpain family [PR00704] (313-334)